Protein AF-A0A2A2ARF8-F1 (afdb_monomer_lite)

Organism: NCBI:txid2029117

Sequence (199 aa):
MNPPATPVPRQPRQRPRSFNPMLTGADYPQALIDGIVAQLPRPLFATVDLPRFVRGCCGSYSLSLPEKHDICTRIAYLSQYQVDALLSTFDTERADFAKLLHKEWPVVAGLGARAWLQTAMLANYLGAGYGAEQERQALHAMLAAKYDTPSKRLRLRFALVTHCGHGNAVIKEYVFGPFLRTAQQGSAPPAGPPLPQTF

Structure (mmCIF, N/CA/C/O backbone):
data_AF-A0A2A2ARF8-F1
#
_entry.id   AF-A0A2A2ARF8-F1
#
loop_
_atom_site.group_PDB
_atom_site.id
_atom_site.type_symbol
_atom_site.label_atom_id
_atom_site.label_alt_id
_atom_site.label_comp_id
_atom_site.label_asym_id
_atom_site.label_entity_id
_atom_site.label_seq_id
_atom_site.pdbx_PDB_ins_code
_atom_site.Cartn_x
_atom_site.Cartn_y
_atom_site.Cartn_z
_atom_site.occupancy
_atom_site.B_iso_or_equiv
_atom_site.auth_seq_id
_atom_site.auth_comp_id
_atom_site.auth_asym_id
_atom_site.auth_atom_id
_atom_site.pdbx_PDB_model_num
ATOM 1 N N . MET A 1 1 ? 9.106 -58.620 -34.146 1.00 49.78 1 MET A N 1
ATOM 2 C CA . MET A 1 1 ? 7.936 -57.768 -33.844 1.00 49.78 1 MET A CA 1
ATOM 3 C C . MET A 1 1 ? 8.315 -56.880 -32.673 1.00 49.78 1 MET A C 1
ATOM 5 O O . MET A 1 1 ? 8.572 -57.416 -31.605 1.00 49.78 1 MET A O 1
ATOM 9 N N . ASN A 1 2 ? 8.450 -55.569 -32.882 1.00 42.16 2 ASN A N 1
ATOM 10 C CA . ASN A 1 2 ? 8.735 -54.631 -31.790 1.00 42.16 2 ASN A CA 1
ATOM 11 C C . ASN A 1 2 ? 7.422 -54.244 -31.093 1.00 42.16 2 ASN A C 1
ATOM 13 O O . ASN A 1 2 ? 6.434 -54.017 -31.796 1.00 42.16 2 ASN A O 1
ATOM 17 N N . PRO A 1 3 ? 7.383 -54.177 -29.751 1.00 55.28 3 PRO A N 1
ATOM 18 C CA . PRO A 1 3 ? 6.183 -53.763 -29.040 1.00 55.28 3 PRO A CA 1
ATOM 19 C C . PRO A 1 3 ? 5.875 -52.276 -29.305 1.00 55.28 3 PRO A C 1
ATOM 21 O O . PRO A 1 3 ? 6.797 -51.484 -29.525 1.00 55.28 3 PRO A O 1
ATOM 24 N N . PRO A 1 4 ? 4.589 -51.881 -29.299 1.00 56.91 4 PRO A N 1
ATOM 25 C CA . PRO A 1 4 ? 4.185 -50.499 -29.524 1.00 56.91 4 PRO A CA 1
ATOM 26 C C . PRO A 1 4 ? 4.660 -49.604 -28.374 1.00 56.91 4 PRO A C 1
ATOM 28 O O . PRO A 1 4 ? 4.472 -49.921 -27.200 1.00 56.91 4 PRO A O 1
ATOM 31 N N . ALA A 1 5 ? 5.280 -48.476 -28.723 1.00 59.81 5 ALA A N 1
ATOM 32 C CA . ALA A 1 5 ? 5.757 -47.488 -27.767 1.00 59.81 5 ALA A CA 1
ATOM 33 C C . ALA A 1 5 ? 4.583 -46.877 -26.988 1.00 59.81 5 ALA A C 1
ATOM 35 O O . ALA A 1 5 ? 3.661 -46.302 -27.570 1.00 59.81 5 ALA A O 1
ATOM 36 N N . THR A 1 6 ? 4.631 -46.988 -25.662 1.00 65.50 6 THR A N 1
ATOM 37 C CA . THR A 1 6 ? 3.655 -46.389 -24.752 1.00 65.50 6 THR A CA 1
ATOM 38 C C . THR A 1 6 ? 3.689 -44.860 -24.890 1.00 65.50 6 THR A C 1
ATOM 40 O O . THR A 1 6 ? 4.769 -44.270 -24.785 1.00 65.50 6 THR A O 1
ATOM 43 N N . PRO A 1 7 ? 2.551 -44.179 -25.118 1.00 56.66 7 PRO A N 1
ATOM 44 C CA . PRO A 1 7 ? 2.530 -42.727 -25.222 1.00 56.66 7 PRO A CA 1
ATOM 45 C C . PRO A 1 7 ? 2.879 -42.104 -23.867 1.00 56.66 7 PRO A C 1
ATOM 47 O O . PRO A 1 7 ? 2.168 -42.278 -22.879 1.00 56.66 7 PRO A O 1
ATOM 50 N N . VAL A 1 8 ? 3.987 -41.362 -23.825 1.00 64.06 8 VAL A N 1
ATOM 51 C CA . VAL A 1 8 ? 4.389 -40.583 -22.650 1.00 64.06 8 VAL A CA 1
ATOM 52 C C . VAL A 1 8 ? 3.326 -39.503 -22.398 1.00 64.06 8 VAL A C 1
ATOM 54 O O . VAL A 1 8 ? 3.030 -38.726 -23.315 1.00 64.06 8 VAL A O 1
ATOM 57 N N . PRO A 1 9 ? 2.737 -39.412 -21.190 1.00 55.25 9 PRO A N 1
ATOM 58 C CA . PRO A 1 9 ? 1.768 -38.372 -20.876 1.00 55.25 9 PRO A CA 1
ATOM 59 C C . PRO A 1 9 ? 2.427 -36.998 -21.026 1.00 55.25 9 PRO A C 1
ATOM 61 O O . PRO A 1 9 ? 3.432 -36.693 -20.382 1.00 55.25 9 PRO A O 1
ATOM 64 N N . ARG A 1 10 ? 1.867 -36.160 -21.908 1.00 48.88 10 ARG A N 1
ATOM 65 C CA . ARG A 1 10 ? 2.305 -34.770 -22.077 1.00 48.88 10 ARG A CA 1
ATOM 66 C C . ARG A 1 10 ? 2.141 -34.061 -20.738 1.00 48.88 10 ARG A C 1
ATOM 68 O O . ARG A 1 10 ? 1.015 -33.806 -20.315 1.00 48.88 10 ARG A O 1
ATOM 75 N N . GLN A 1 11 ? 3.257 -33.731 -20.087 1.00 46.00 11 GLN A N 1
ATOM 76 C CA . GLN A 1 11 ? 3.231 -32.858 -18.921 1.00 46.00 11 GLN A CA 1
ATOM 77 C C . GLN A 1 11 ? 2.489 -31.564 -19.292 1.00 46.00 11 GLN A C 1
ATOM 79 O O . GLN A 1 11 ? 2.733 -31.014 -20.375 1.00 46.00 11 GLN A O 1
ATOM 84 N N . PRO A 1 12 ? 1.577 -31.067 -18.436 1.00 42.78 12 PRO A N 1
ATOM 85 C CA . PRO A 1 12 ? 0.945 -29.782 -18.667 1.00 42.78 12 PRO A CA 1
ATOM 86 C C . PRO A 1 12 ? 2.055 -28.742 -18.796 1.00 42.78 12 PRO A C 1
ATOM 88 O O . PRO A 1 12 ? 2.851 -28.559 -17.874 1.00 42.78 12 PRO A O 1
ATOM 91 N N . ARG A 1 13 ? 2.136 -28.089 -19.963 1.00 42.50 13 ARG A N 1
ATOM 92 C CA . ARG A 1 13 ? 3.034 -26.951 -20.184 1.00 42.50 13 ARG A CA 1
ATOM 93 C C . ARG A 1 13 ? 2.778 -25.962 -19.052 1.00 42.50 13 ARG A C 1
ATOM 95 O O . ARG A 1 13 ? 1.737 -25.304 -19.045 1.00 42.50 13 ARG A O 1
ATOM 102 N N . GLN A 1 14 ? 3.702 -25.877 -18.094 1.00 39.81 14 GLN A N 1
ATOM 103 C CA . GLN A 1 14 ? 3.684 -24.824 -17.090 1.00 39.81 14 GLN A CA 1
ATOM 104 C C . GLN A 1 14 ? 3.687 -23.513 -17.868 1.00 39.81 14 GLN A C 1
ATOM 106 O O . GLN A 1 14 ? 4.656 -23.197 -18.562 1.00 39.81 14 GLN A O 1
ATOM 111 N N . ARG A 1 15 ? 2.560 -22.790 -17.839 1.00 41.47 15 ARG A N 1
ATOM 112 C CA . ARG A 1 15 ? 2.497 -21.458 -18.437 1.00 41.47 15 ARG A CA 1
ATOM 113 C C . ARG A 1 15 ? 3.651 -20.667 -17.819 1.00 41.47 15 ARG A C 1
ATOM 115 O O . ARG A 1 15 ? 3.779 -20.699 -16.591 1.00 41.47 15 ARG A O 1
ATOM 122 N N . PRO A 1 16 ? 4.509 -20.009 -18.618 1.00 44.81 16 PRO A N 1
ATOM 123 C CA . PRO A 1 16 ? 5.586 -19.205 -18.064 1.00 44.81 16 PRO A CA 1
ATOM 124 C C . PRO A 1 16 ? 4.961 -18.249 -17.051 1.00 44.81 16 PRO A C 1
ATOM 126 O O . PRO A 1 16 ? 4.021 -17.535 -17.408 1.00 44.81 16 PRO A O 1
ATOM 129 N N . ARG A 1 17 ? 5.419 -18.311 -15.788 1.00 53.09 17 ARG A N 1
ATOM 130 C CA . ARG A 1 17 ? 4.916 -17.461 -14.698 1.00 53.09 17 ARG A CA 1
ATOM 131 C C . ARG A 1 17 ? 4.829 -16.039 -15.239 1.00 53.09 17 ARG A C 1
ATOM 133 O O . ARG A 1 17 ? 5.849 -15.455 -15.611 1.00 53.09 17 ARG A O 1
ATOM 140 N N . SER A 1 18 ? 3.604 -15.538 -15.376 1.00 62.75 18 SER A N 1
ATOM 141 C CA . SER A 1 18 ? 3.338 -14.224 -15.946 1.00 62.75 18 SER A CA 1
ATOM 142 C C . SER A 1 18 ? 4.143 -13.197 -15.161 1.00 62.75 18 SER A C 1
ATOM 144 O O . SER A 1 18 ? 4.129 -13.203 -13.930 1.00 62.75 18 SER A O 1
ATOM 146 N N . PHE A 1 19 ? 4.884 -12.348 -15.869 1.00 69.06 19 PHE A N 1
ATOM 147 C CA . PHE A 1 19 ? 5.567 -11.215 -15.258 1.00 69.06 19 PHE A CA 1
ATOM 148 C C . PHE A 1 19 ? 4.517 -10.373 -14.518 1.00 69.06 19 PHE A C 1
ATOM 150 O O . PHE A 1 19 ? 3.608 -9.850 -15.158 1.00 69.06 19 PHE A O 1
ATOM 157 N N . ASN A 1 20 ? 4.605 -10.312 -13.186 1.00 73.69 20 ASN A N 1
ATOM 158 C CA . ASN A 1 20 ? 3.685 -9.551 -12.346 1.00 73.69 20 ASN A CA 1
ATOM 159 C C . ASN A 1 20 ? 4.425 -8.353 -11.730 1.00 73.69 20 ASN A C 1
ATOM 161 O O . ASN A 1 20 ? 5.179 -8.541 -10.771 1.00 73.69 20 ASN A O 1
ATOM 165 N N . PRO A 1 21 ? 4.221 -7.140 -12.266 1.00 75.81 21 PRO A N 1
ATOM 166 C CA . PRO A 1 21 ? 4.868 -5.940 -11.763 1.00 75.81 21 PRO A CA 1
ATOM 167 C C . PRO A 1 21 ? 4.140 -5.288 -10.574 1.00 75.81 21 PRO A C 1
ATOM 169 O O . PRO A 1 21 ? 4.599 -4.264 -10.072 1.00 75.81 21 PRO A O 1
ATOM 172 N N . MET A 1 22 ? 3.010 -5.844 -10.119 1.00 83.31 22 MET A N 1
ATOM 173 C CA . MET A 1 22 ? 2.240 -5.297 -8.997 1.00 83.31 22 MET A CA 1
ATOM 174 C C . MET A 1 22 ? 2.999 -5.447 -7.691 1.00 83.31 22 MET A C 1
ATOM 176 O O . MET A 1 22 ? 3.294 -6.572 -7.303 1.00 83.31 22 MET A O 1
ATOM 180 N N . LEU A 1 23 ? 3.238 -4.353 -6.971 1.00 88.50 23 LEU A N 1
ATOM 181 C CA . LEU A 1 23 ? 3.626 -4.398 -5.558 1.00 88.50 23 LEU A CA 1
ATOM 182 C C . LEU A 1 23 ? 2.355 -4.414 -4.711 1.00 88.50 23 LEU A C 1
ATOM 184 O O . LEU A 1 23 ? 1.526 -3.528 -4.851 1.00 88.50 23 LEU A O 1
ATOM 188 N N . THR A 1 24 ? 2.159 -5.431 -3.891 1.00 90.44 24 THR A N 1
ATOM 189 C CA . THR A 1 24 ? 0.916 -5.717 -3.167 1.00 90.44 24 THR A CA 1
ATOM 190 C C . THR A 1 24 ? 1.152 -5.739 -1.664 1.00 90.44 24 THR A C 1
ATOM 192 O O . THR A 1 24 ? 2.288 -5.805 -1.200 1.00 90.44 24 THR A O 1
ATOM 195 N N . GLY A 1 25 ? 0.062 -5.801 -0.896 1.00 89.25 25 GLY A N 1
ATOM 196 C CA . GLY A 1 25 ? 0.102 -5.987 0.554 1.00 89.25 25 GLY A CA 1
ATOM 197 C C . GLY A 1 25 ? 0.958 -7.168 1.029 1.00 89.25 25 GLY A C 1
ATOM 198 O O . GLY A 1 25 ? 1.480 -7.131 2.137 1.00 89.25 25 GLY A O 1
ATOM 199 N N . ALA A 1 26 ? 1.138 -8.209 0.208 1.00 90.56 26 ALA A N 1
ATOM 200 C CA . ALA A 1 26 ? 1.958 -9.375 0.543 1.00 90.56 26 ALA A CA 1
ATOM 201 C C . ALA A 1 26 ? 3.470 -9.115 0.425 1.00 90.56 26 ALA A C 1
ATOM 203 O O . ALA A 1 26 ? 4.259 -9.835 1.026 1.00 90.56 26 ALA A O 1
ATOM 204 N N . ASP A 1 27 ? 3.875 -8.090 -0.327 1.00 92.31 27 ASP A N 1
ATOM 205 C CA . ASP A 1 27 ? 5.284 -7.780 -0.577 1.00 92.31 27 ASP A CA 1
ATOM 206 C C . ASP A 1 27 ? 5.937 -7.014 0.589 1.00 92.31 27 ASP A C 1
ATOM 208 O O . ASP A 1 27 ? 7.163 -6.936 0.663 1.00 92.31 27 ASP A O 1
ATOM 212 N N . TYR A 1 28 ? 5.144 -6.462 1.515 1.00 91.94 28 TYR A N 1
ATOM 213 C CA . TYR A 1 28 ? 5.677 -5.766 2.688 1.00 91.94 28 TYR A CA 1
ATOM 214 C C . TYR A 1 28 ? 6.362 -6.733 3.669 1.00 91.94 28 TYR A C 1
ATOM 216 O O . TYR A 1 28 ? 5.802 -7.803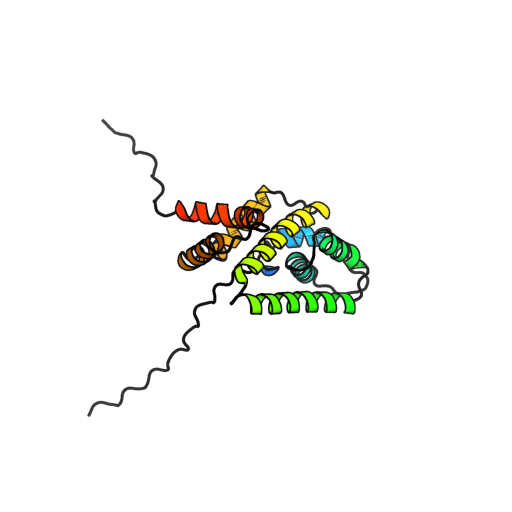 3.959 1.00 91.94 28 TYR A O 1
ATOM 224 N N . PRO A 1 29 ? 7.519 -6.346 4.245 1.00 92.69 29 PRO A N 1
ATOM 225 C CA . PRO A 1 29 ? 8.189 -7.122 5.282 1.00 92.69 29 PRO A CA 1
ATOM 226 C C . PRO A 1 29 ? 7.276 -7.351 6.483 1.00 92.69 29 PRO A C 1
ATOM 228 O O . PRO A 1 29 ? 6.566 -6.440 6.906 1.00 92.69 29 PRO A O 1
ATOM 231 N N . GLN A 1 30 ? 7.332 -8.546 7.072 1.00 92.88 30 GLN A N 1
ATOM 232 C CA . GLN A 1 30 ? 6.489 -8.872 8.224 1.00 92.88 30 GLN A CA 1
ATOM 233 C C . GLN A 1 30 ? 6.750 -7.933 9.410 1.00 92.88 30 GLN A C 1
ATOM 235 O O . GLN A 1 30 ? 5.798 -7.412 9.971 1.00 92.88 30 GLN A O 1
ATOM 240 N N . ALA A 1 31 ? 8.016 -7.604 9.692 1.00 92.00 31 ALA A N 1
ATOM 241 C CA . ALA A 1 31 ? 8.382 -6.680 10.769 1.00 92.00 31 ALA A CA 1
ATOM 242 C C . ALA A 1 31 ? 7.739 -5.284 10.634 1.00 92.00 31 ALA A C 1
ATOM 244 O O . ALA A 1 31 ? 7.365 -4.682 11.635 1.00 92.00 31 ALA A O 1
ATOM 245 N N . LEU A 1 32 ? 7.567 -4.782 9.404 1.00 93.62 32 LEU A N 1
ATOM 246 C CA . LEU A 1 32 ? 6.867 -3.518 9.153 1.00 93.62 32 LEU A CA 1
ATOM 247 C C . LEU A 1 32 ? 5.374 -3.642 9.480 1.00 93.62 32 LEU A C 1
ATOM 249 O O . LEU A 1 32 ? 4.807 -2.769 10.132 1.00 93.62 32 LEU A O 1
ATOM 253 N N . ILE A 1 33 ? 4.743 -4.733 9.040 1.00 96.25 33 ILE A N 1
ATOM 254 C CA . ILE A 1 33 ? 3.329 -4.995 9.328 1.00 96.25 33 ILE A CA 1
ATOM 255 C C . ILE A 1 33 ? 3.105 -5.146 10.831 1.00 96.25 33 ILE A C 1
ATOM 257 O O . ILE A 1 33 ? 2.201 -4.511 11.364 1.00 96.25 33 ILE A O 1
ATOM 261 N N . ASP A 1 34 ? 3.948 -5.915 11.515 1.00 95.25 34 ASP A N 1
ATOM 262 C CA . ASP A 1 34 ? 3.862 -6.118 12.962 1.00 95.25 34 ASP A CA 1
ATOM 263 C C . ASP A 1 34 ? 4.051 -4.803 13.722 1.00 95.25 34 ASP A C 1
ATOM 265 O O . ASP A 1 34 ? 3.292 -4.511 14.646 1.00 95.25 34 ASP A O 1
ATOM 269 N N . GLY A 1 35 ? 5.007 -3.973 13.287 1.00 95.25 35 GLY A N 1
ATOM 270 C CA . GLY A 1 35 ? 5.225 -2.639 13.838 1.00 95.25 35 GLY A CA 1
ATOM 271 C C . GLY A 1 35 ? 3.986 -1.754 13.723 1.00 95.25 35 GLY A C 1
ATOM 272 O O . GLY A 1 35 ? 3.601 -1.125 14.702 1.00 95.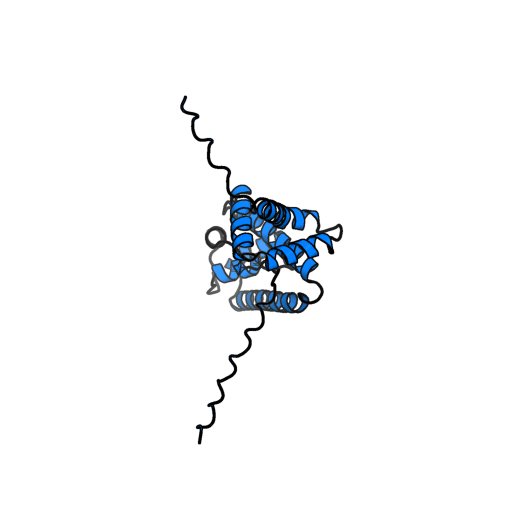25 35 GLY A O 1
ATOM 273 N N . ILE A 1 36 ? 3.317 -1.744 12.564 1.00 96.44 36 ILE A N 1
ATOM 274 C CA . ILE A 1 36 ? 2.063 -0.998 12.376 1.00 96.44 36 ILE A CA 1
ATOM 275 C C . ILE A 1 36 ? 0.949 -1.576 13.257 1.00 96.44 36 ILE A C 1
ATOM 277 O O . ILE A 1 36 ? 0.278 -0.820 13.954 1.00 96.44 36 ILE A O 1
ATOM 281 N N . VAL A 1 37 ? 0.759 -2.900 13.251 1.00 96.88 37 VAL A N 1
ATOM 282 C CA . VAL A 1 37 ? -0.279 -3.589 14.038 1.00 96.88 37 VAL A CA 1
ATOM 283 C C . VAL A 1 37 ? -0.144 -3.280 15.528 1.00 96.88 37 VAL A C 1
ATOM 285 O O . VAL A 1 37 ? -1.155 -3.045 16.185 1.00 96.88 37 VAL A O 1
ATOM 288 N N . ALA A 1 38 ? 1.082 -3.226 16.051 1.00 96.19 38 ALA A N 1
ATOM 28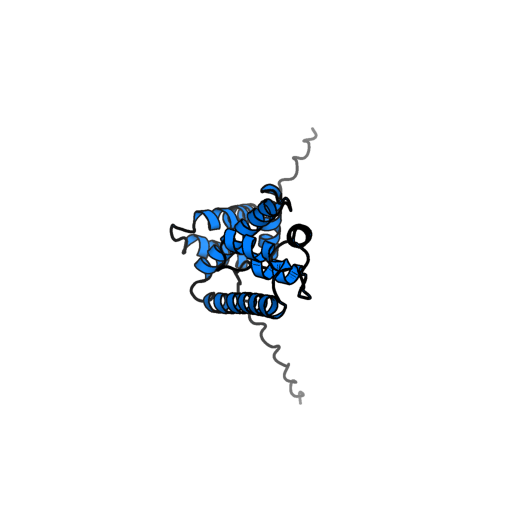9 C CA . ALA A 1 38 ? 1.347 -2.911 17.452 1.00 96.19 38 ALA A CA 1
ATOM 290 C C . ALA A 1 38 ? 0.879 -1.504 17.869 1.00 96.19 38 ALA A C 1
ATOM 292 O O . ALA A 1 38 ? 0.619 -1.286 19.050 1.00 96.19 38 ALA A O 1
ATOM 293 N N . GLN A 1 39 ? 0.752 -0.573 16.917 1.00 96.44 39 GLN A N 1
ATOM 294 C CA . GLN A 1 39 ? 0.284 0.795 17.164 1.00 96.44 39 GLN A CA 1
ATOM 295 C C . GLN A 1 39 ? -1.223 0.969 16.950 1.00 96.44 39 GLN A C 1
ATOM 297 O O . GLN A 1 39 ? -1.776 2.020 17.275 1.00 96.44 39 GLN A O 1
ATOM 302 N N . LEU A 1 40 ? -1.908 -0.028 16.380 1.00 95.38 40 LEU A N 1
ATOM 303 C CA . LEU A 1 40 ? -3.338 0.086 16.123 1.00 95.38 40 LEU A CA 1
ATOM 304 C C . LEU A 1 40 ? -4.148 -0.061 17.413 1.00 95.38 40 LEU A C 1
ATOM 306 O O . LEU A 1 40 ? -3.843 -0.914 18.253 1.00 95.38 40 LEU A O 1
ATOM 310 N N . PRO A 1 41 ? -5.236 0.714 17.565 1.00 93.88 41 PRO A N 1
ATOM 311 C CA . PRO A 1 41 ? -6.142 0.507 18.675 1.00 93.88 41 PRO A CA 1
ATOM 312 C C . PRO A 1 41 ? -6.842 -0.846 18.506 1.00 93.88 41 PRO A C 1
ATOM 314 O O . PRO A 1 41 ? -7.150 -1.283 17.393 1.00 93.88 41 PRO A O 1
ATOM 317 N N . ARG A 1 42 ? -7.088 -1.537 19.621 1.00 92.75 42 ARG A N 1
ATOM 318 C CA . ARG A 1 42 ? -7.694 -2.870 19.571 1.00 92.75 42 ARG A CA 1
ATOM 319 C C . ARG A 1 42 ? -9.147 -2.782 19.080 1.00 92.75 42 ARG A C 1
ATOM 321 O O . ARG A 1 42 ? -9.893 -1.950 19.597 1.00 92.75 42 ARG A O 1
ATOM 328 N N . PRO A 1 43 ? -9.565 -3.639 18.131 1.00 93.00 43 PRO A N 1
ATOM 329 C CA . PRO A 1 43 ? -10.965 -3.775 17.740 1.00 93.00 43 PRO A CA 1
ATOM 330 C C . PRO A 1 43 ? -11.862 -4.033 18.955 1.00 93.00 43 PRO A C 1
ATOM 332 O O . PRO A 1 43 ? -11.594 -4.952 19.728 1.00 93.00 43 PRO A O 1
ATOM 335 N N . LEU A 1 44 ? -12.916 -3.230 19.124 1.00 90.88 44 LEU A N 1
ATOM 336 C CA . LEU A 1 44 ? -13.869 -3.385 20.232 1.00 90.88 44 LEU A CA 1
ATOM 337 C C . LEU A 1 44 ? -15.091 -4.220 19.833 1.00 90.88 44 LEU A C 1
ATOM 339 O O . LEU A 1 44 ? -15.676 -4.900 20.672 1.00 90.88 44 LEU A O 1
ATOM 343 N N . PHE A 1 45 ? -15.470 -4.174 18.552 1.00 87.19 45 PHE A N 1
ATOM 344 C CA . PHE A 1 45 ? -16.730 -4.731 18.042 1.00 87.19 45 PHE A CA 1
ATOM 345 C C . PHE A 1 45 ? -16.542 -5.806 16.960 1.00 87.19 45 PHE A C 1
ATOM 347 O O . PHE A 1 45 ? -17.512 -6.213 16.318 1.00 87.19 45 PHE A O 1
ATOM 354 N N . ALA A 1 46 ? -15.304 -6.240 16.716 1.00 89.62 46 ALA A N 1
ATOM 355 C CA . ALA A 1 46 ? -14.962 -7.156 15.634 1.00 89.62 46 ALA A CA 1
ATOM 356 C C . ALA A 1 46 ? -13.798 -8.073 16.022 1.00 89.62 46 ALA A C 1
ATOM 358 O O . ALA A 1 46 ? -12.877 -7.665 16.730 1.00 89.62 46 ALA A O 1
ATOM 359 N N . THR A 1 47 ? -13.809 -9.299 15.504 1.00 92.25 47 THR A N 1
ATOM 360 C CA . THR A 1 47 ? -12.644 -10.188 15.529 1.00 92.25 47 THR A CA 1
ATOM 361 C C . THR A 1 47 ? -11.872 -9.975 14.237 1.00 92.25 47 THR A C 1
ATOM 363 O O . THR A 1 47 ? -12.281 -10.433 13.171 1.00 92.25 47 THR A O 1
ATOM 366 N N . VAL A 1 48 ? -10.768 -9.236 14.322 1.00 93.19 48 VAL A N 1
ATOM 367 C CA . VAL A 1 48 ? -10.014 -8.809 13.139 1.00 93.19 48 VAL A CA 1
ATOM 368 C C . VAL A 1 48 ? -8.657 -9.493 13.092 1.00 93.19 48 VAL A C 1
ATOM 370 O O . VAL A 1 48 ? -7.866 -9.391 14.028 1.00 93.19 48 VAL A O 1
ATOM 373 N N . ASP A 1 49 ? -8.356 -10.124 11.959 1.00 95.50 49 ASP A N 1
ATOM 374 C CA . ASP A 1 49 ? -6.983 -10.452 11.576 1.00 95.50 49 ASP A CA 1
ATOM 375 C C . ASP A 1 49 ? -6.262 -9.148 11.200 1.00 95.50 49 ASP A C 1
ATOM 377 O O . ASP A 1 49 ? -6.311 -8.681 10.057 1.00 95.50 49 ASP A O 1
ATOM 381 N N . LEU A 1 50 ? -5.658 -8.511 12.209 1.00 95.75 50 LEU A N 1
ATOM 382 C CA . LEU A 1 50 ? -4.989 -7.218 12.066 1.00 95.75 50 LEU A CA 1
ATOM 383 C C . LEU A 1 50 ? -3.863 -7.251 11.017 1.00 95.75 50 LEU A C 1
ATOM 385 O O . LEU A 1 50 ? -3.848 -6.354 10.173 1.00 95.75 50 LEU A O 1
ATOM 389 N N . PRO A 1 51 ? -2.963 -8.257 10.975 1.00 96.69 51 PRO A N 1
ATOM 390 C CA . PRO A 1 51 ? -1.974 -8.360 9.903 1.00 96.69 51 PRO A CA 1
ATOM 391 C C . PRO A 1 51 ? -2.589 -8.388 8.501 1.00 96.69 51 PRO A C 1
ATOM 393 O O . PRO A 1 51 ? -2.129 -7.655 7.619 1.00 96.69 51 PRO A O 1
ATOM 396 N N . ARG A 1 52 ? -3.640 -9.189 8.272 1.00 95.88 52 ARG A N 1
ATOM 397 C CA . ARG A 1 52 ? -4.322 -9.223 6.967 1.00 95.88 52 ARG A CA 1
ATOM 398 C C . ARG A 1 52 ? -4.954 -7.875 6.634 1.00 95.88 52 ARG A C 1
ATOM 400 O O . ARG A 1 52 ? -4.806 -7.401 5.506 1.00 95.88 52 ARG A O 1
ATOM 407 N N . PHE A 1 53 ? -5.625 -7.256 7.601 1.00 97.12 53 PHE A N 1
ATOM 408 C CA . PHE A 1 53 ? -6.261 -5.952 7.432 1.00 97.12 53 PHE A CA 1
ATOM 409 C C . PHE A 1 53 ? -5.251 -4.863 7.068 1.00 97.12 53 PHE A C 1
ATOM 411 O O . PHE A 1 53 ? -5.433 -4.164 6.070 1.00 97.12 53 PHE A O 1
ATOM 418 N N . VAL A 1 54 ? -4.149 -4.767 7.816 1.00 97.06 54 VAL A N 1
ATOM 419 C CA . VAL A 1 54 ? -3.077 -3.800 7.554 1.00 97.06 54 VAL A CA 1
ATOM 420 C C . VAL A 1 54 ? -2.465 -4.038 6.180 1.00 97.06 54 VAL A C 1
ATOM 422 O O . VAL A 1 54 ? -2.315 -3.090 5.418 1.00 97.06 54 VAL A O 1
ATOM 425 N N . ARG A 1 55 ? -2.187 -5.291 5.794 1.00 97.06 55 ARG A N 1
ATOM 426 C CA . ARG A 1 55 ? -1.684 -5.596 4.443 1.00 97.06 55 ARG A CA 1
ATOM 427 C C . ARG A 1 55 ? -2.657 -5.160 3.348 1.00 97.06 55 ARG A C 1
ATOM 429 O O . ARG A 1 55 ? -2.203 -4.637 2.332 1.00 97.06 55 ARG A O 1
ATOM 436 N N . GLY A 1 56 ? -3.962 -5.349 3.545 1.00 96.38 56 GLY A N 1
ATOM 437 C CA . GLY A 1 56 ? -4.995 -4.862 2.628 1.00 96.38 56 GLY A CA 1
ATOM 438 C C . GLY A 1 56 ? -4.978 -3.337 2.504 1.00 96.38 56 GLY A C 1
ATOM 439 O O . GLY A 1 56 ? -4.832 -2.809 1.403 1.00 96.38 56 GLY A O 1
ATOM 440 N N . CYS A 1 57 ? -5.015 -2.635 3.638 1.00 96.75 57 CYS A N 1
ATOM 441 C CA . CYS A 1 57 ? -4.987 -1.174 3.695 1.00 96.75 57 CYS A CA 1
ATOM 442 C C . CYS A 1 57 ? -3.708 -0.594 3.061 1.00 96.75 57 CYS A C 1
ATOM 444 O O . CYS A 1 57 ? -3.773 0.252 2.166 1.00 96.75 57 CYS A O 1
ATOM 446 N N . CYS A 1 58 ? -2.532 -1.091 3.456 1.00 94.94 58 CYS A N 1
ATOM 447 C CA . CYS A 1 58 ? -1.231 -0.678 2.925 1.00 94.94 58 CYS A CA 1
ATOM 448 C C . CYS A 1 58 ? -1.106 -0.979 1.429 1.00 94.94 58 CYS A C 1
ATOM 450 O O . CYS A 1 58 ? -0.695 -0.110 0.661 1.00 94.94 58 CYS A O 1
ATOM 452 N N . GLY A 1 59 ? -1.539 -2.171 1.010 1.00 94.06 59 GLY A N 1
ATOM 453 C CA . GLY A 1 59 ? -1.491 -2.630 -0.374 1.00 94.06 59 GLY A CA 1
ATOM 454 C C . GLY A 1 59 ? -2.518 -1.999 -1.312 1.00 94.06 59 GLY A C 1
ATOM 455 O O . GLY A 1 59 ? -2.390 -2.194 -2.519 1.00 94.06 59 GLY A O 1
ATOM 456 N N . SER A 1 60 ? -3.504 -1.259 -0.795 1.00 95.38 60 SER A N 1
ATOM 457 C CA . SER A 1 60 ? -4.502 -0.594 -1.634 1.00 95.38 60 SER A CA 1
ATOM 458 C C . SER A 1 60 ? -3.878 0.495 -2.506 1.00 95.38 60 SER A C 1
ATOM 460 O O . SER A 1 60 ? -3.075 1.306 -2.030 1.00 95.38 60 SER A O 1
ATOM 462 N N . TYR A 1 61 ? -4.262 0.531 -3.780 1.00 93.25 61 TYR A N 1
ATOM 463 C CA . TYR A 1 61 ? -3.761 1.503 -4.754 1.00 93.25 61 TYR A CA 1
ATOM 464 C C . TYR A 1 61 ? -4.605 2.766 -4.815 1.00 93.25 61 TYR A C 1
ATOM 466 O O . TYR A 1 61 ? -4.076 3.824 -5.164 1.00 93.25 61 TYR A O 1
ATOM 474 N N . SER A 1 62 ? -5.887 2.654 -4.483 1.00 93.94 62 SER A N 1
ATOM 475 C CA . SER A 1 62 ? -6.859 3.741 -4.541 1.00 93.94 62 SER A CA 1
ATOM 476 C C . SER A 1 62 ? -6.781 4.624 -3.306 1.00 93.94 62 SER A C 1
ATOM 478 O O . SER A 1 62 ? -6.927 5.836 -3.433 1.00 93.94 62 SER A O 1
ATOM 480 N N . LEU A 1 63 ? -6.471 4.047 -2.140 1.00 95.25 63 LEU A N 1
ATOM 481 C CA . LEU A 1 63 ? -6.353 4.817 -0.907 1.00 95.25 63 LEU A CA 1
ATOM 482 C C . LEU A 1 63 ? -5.132 5.745 -0.922 1.00 95.25 63 LEU A C 1
ATOM 484 O O . LEU A 1 63 ? -4.001 5.338 -1.204 1.00 95.25 63 LEU A O 1
ATOM 488 N N . SER A 1 64 ? -5.362 6.995 -0.544 1.00 94.62 64 SER A N 1
ATOM 489 C CA . SER A 1 64 ? -4.343 7.970 -0.177 1.00 94.62 64 SER A CA 1
ATOM 490 C C . SER A 1 64 ? -3.791 7.708 1.229 1.00 94.62 64 SER A C 1
ATOM 492 O O . SER A 1 64 ? -4.342 6.938 2.014 1.00 94.62 64 SER A O 1
ATOM 494 N N . LEU A 1 65 ? -2.679 8.363 1.571 1.00 95.19 65 LEU A N 1
ATOM 495 C CA . LEU A 1 65 ? -2.068 8.238 2.895 1.00 95.19 65 LEU A CA 1
ATOM 496 C C . LEU A 1 65 ? -3.003 8.680 4.045 1.00 95.19 65 LEU A C 1
ATOM 498 O O . LEU A 1 65 ? -3.119 7.911 5.000 1.00 95.19 65 LEU A O 1
ATOM 502 N N . PRO A 1 66 ? -3.710 9.831 3.970 1.00 96.69 66 PRO A N 1
ATOM 503 C CA . PRO A 1 66 ? -4.688 10.205 4.993 1.00 96.69 66 PRO A CA 1
ATOM 504 C C . PRO A 1 66 ? -5.810 9.176 5.152 1.00 96.69 66 PRO A C 1
ATOM 506 O O . PRO A 1 66 ? -6.149 8.821 6.273 1.00 96.69 66 PRO A O 1
ATOM 509 N N . GLU A 1 67 ? -6.336 8.627 4.054 1.00 96.94 67 GLU A N 1
ATOM 510 C CA . GLU A 1 67 ? -7.399 7.614 4.124 1.00 96.94 67 GLU A CA 1
ATOM 511 C C . GLU A 1 67 ? -6.907 6.314 4.767 1.00 96.94 67 GLU A C 1
ATOM 513 O O . GLU A 1 67 ? -7.601 5.742 5.605 1.00 96.94 67 GLU A O 1
ATOM 518 N N . LYS A 1 68 ? -5.688 5.862 4.435 1.00 97.25 68 LYS A N 1
ATOM 519 C CA . LYS A 1 68 ? -5.069 4.699 5.095 1.00 97.25 68 LYS A CA 1
ATOM 520 C C . LYS A 1 68 ? -4.932 4.934 6.602 1.00 97.25 68 LYS A C 1
ATOM 522 O O . LYS A 1 68 ? -5.256 4.050 7.392 1.00 97.25 68 LYS A O 1
ATOM 527 N N . HIS A 1 69 ? -4.472 6.121 6.996 1.00 96.69 69 HIS A N 1
ATOM 528 C CA . HIS A 1 69 ? -4.340 6.506 8.399 1.00 96.69 69 HIS A CA 1
ATOM 529 C C . HIS A 1 69 ? -5.696 6.530 9.120 1.00 96.69 69 HIS A C 1
ATOM 531 O O . HIS A 1 69 ? -5.836 5.937 10.191 1.00 96.69 69 HIS A O 1
ATOM 537 N N . ASP A 1 70 ? -6.713 7.145 8.521 1.00 96.31 70 ASP A N 1
ATOM 538 C CA . ASP A 1 70 ? -8.065 7.208 9.079 1.00 96.31 70 ASP A CA 1
ATOM 539 C C . ASP A 1 70 ? -8.685 5.818 9.243 1.00 96.31 70 ASP A C 1
ATOM 541 O O . ASP A 1 70 ? -9.256 5.513 10.288 1.00 96.31 70 ASP A O 1
ATOM 545 N N . ILE A 1 71 ? -8.535 4.939 8.250 1.00 96.12 71 ILE A N 1
ATOM 546 C CA . ILE A 1 71 ? -9.023 3.556 8.328 1.00 96.12 71 ILE A CA 1
ATOM 547 C C . ILE A 1 71 ? -8.327 2.801 9.469 1.00 96.12 71 ILE A C 1
ATOM 549 O O . ILE A 1 71 ? -8.994 2.152 10.276 1.00 96.12 71 ILE A O 1
ATOM 553 N N . CYS A 1 72 ? -7.000 2.912 9.568 1.00 95.75 72 CYS A N 1
ATOM 554 C CA . CYS A 1 72 ? -6.214 2.268 10.620 1.00 95.75 72 CYS A CA 1
ATOM 555 C C . CYS A 1 72 ? -6.581 2.773 12.024 1.00 95.75 72 CYS A C 1
ATOM 557 O O . CYS A 1 72 ? -6.742 1.972 12.941 1.00 95.75 72 CYS A O 1
ATOM 559 N N . THR A 1 73 ? -6.756 4.082 12.208 1.00 94.38 73 THR A N 1
ATOM 560 C CA . THR A 1 73 ? -7.077 4.670 13.522 1.00 94.38 73 THR A CA 1
ATOM 561 C C . THR A 1 73 ? -8.528 4.439 13.943 1.00 94.38 73 THR A C 1
ATOM 563 O O . THR A 1 73 ? -8.820 4.358 15.135 1.00 94.38 73 THR A O 1
ATOM 566 N N . ARG A 1 74 ? -9.450 4.267 12.988 1.00 95.38 74 ARG A N 1
ATOM 567 C CA . ARG A 1 74 ? -10.867 3.987 13.268 1.00 95.38 74 ARG A CA 1
ATOM 568 C C . ARG A 1 74 ? -11.180 2.513 13.495 1.00 95.38 74 ARG A C 1
ATOM 570 O O . ARG A 1 74 ? -12.302 2.216 13.895 1.00 95.38 74 ARG A O 1
ATOM 577 N N . ILE A 1 75 ? -10.225 1.604 13.288 1.00 95.50 75 ILE A N 1
ATOM 578 C CA . ILE A 1 75 ? -10.453 0.151 13.342 1.00 95.50 75 ILE A CA 1
ATOM 579 C C . ILE A 1 75 ? -11.115 -0.324 14.646 1.00 95.50 75 ILE A C 1
ATOM 581 O O . ILE A 1 75 ? -11.929 -1.242 14.617 1.00 95.50 75 ILE A O 1
ATOM 585 N N . ALA A 1 76 ? -10.841 0.347 15.771 1.00 95.06 76 ALA A N 1
ATOM 586 C CA . ALA A 1 76 ? -11.462 0.065 17.065 1.00 95.06 76 ALA A CA 1
ATOM 587 C C . ALA A 1 76 ? -12.995 0.167 17.050 1.00 95.06 76 ALA A C 1
ATOM 589 O O . ALA A 1 76 ? -13.669 -0.571 17.767 1.00 95.06 76 ALA A O 1
ATOM 590 N N . TYR A 1 77 ? -13.530 1.058 16.215 1.00 96.06 77 TYR A N 1
ATOM 591 C CA . TYR A 1 77 ? -14.948 1.408 16.145 1.00 96.06 77 TYR A CA 1
ATOM 592 C C . TYR A 1 77 ? -15.664 0.791 14.942 1.00 96.06 77 TYR A C 1
ATOM 594 O O . TYR A 1 77 ? -16.858 1.022 14.756 1.00 96.06 77 TYR A O 1
ATOM 602 N N . LEU A 1 78 ? -14.954 0.025 14.113 1.00 96.12 78 LEU A N 1
ATOM 603 C CA . LEU A 1 78 ? -15.566 -0.667 12.989 1.00 96.12 78 LEU A CA 1
ATOM 604 C C . LEU A 1 78 ? -16.280 -1.928 13.479 1.00 96.12 78 LEU A C 1
ATOM 606 O O . LEU A 1 78 ? -15.736 -2.727 14.241 1.00 96.12 78 LEU A O 1
ATOM 610 N N . SER A 1 79 ? -17.507 -2.115 13.004 1.00 96.62 79 SER A N 1
ATOM 611 C CA . SER A 1 79 ? -18.232 -3.380 13.138 1.00 96.62 79 SER A CA 1
ATOM 612 C C . SER A 1 79 ? -17.588 -4.478 12.285 1.00 96.62 79 SER A C 1
ATOM 614 O O . SER A 1 79 ? -16.928 -4.188 11.284 1.00 96.62 79 SER A O 1
ATOM 616 N N . GLN A 1 80 ? -17.846 -5.747 12.622 1.00 96.19 80 GLN A N 1
ATOM 617 C CA . GLN A 1 80 ? -17.369 -6.889 11.830 1.00 96.19 80 GLN A CA 1
ATOM 618 C C . GLN A 1 80 ? -17.756 -6.767 10.348 1.00 96.19 80 GLN A C 1
ATOM 620 O O . GLN A 1 80 ? -16.912 -6.933 9.476 1.00 96.19 80 GLN A O 1
ATOM 625 N N . TYR A 1 81 ? -19.002 -6.372 10.066 1.00 97.38 81 TYR A N 1
ATOM 626 C CA . TYR A 1 81 ? -19.483 -6.166 8.699 1.00 97.38 81 TYR A CA 1
ATOM 627 C C . TYR A 1 81 ? -18.653 -5.124 7.930 1.00 97.38 81 TYR A C 1
ATOM 629 O O . TYR A 1 81 ? -18.312 -5.337 6.770 1.00 97.38 81 TYR A O 1
ATOM 637 N N . GLN A 1 82 ? -18.295 -4.005 8.569 1.00 97.06 82 GLN A N 1
ATOM 638 C CA . GLN A 1 82 ? -17.463 -2.974 7.938 1.00 97.06 82 GLN A CA 1
ATOM 639 C C . GLN A 1 82 ? -16.037 -3.471 7.680 1.00 97.06 82 GLN A C 1
ATOM 641 O O . GLN A 1 82 ? -15.473 -3.171 6.629 1.00 97.06 82 GLN A O 1
ATOM 646 N N . VAL A 1 83 ? -15.463 -4.242 8.608 1.00 96.94 83 VAL A N 1
ATOM 647 C CA . VAL A 1 83 ? -14.141 -4.860 8.429 1.00 96.94 83 VAL A CA 1
ATOM 648 C C . VAL A 1 83 ? -14.155 -5.834 7.250 1.00 96.94 83 VAL A C 1
ATOM 650 O O . VAL A 1 83 ? -13.293 -5.746 6.375 1.00 96.94 83 VAL A O 1
ATOM 653 N N . ASP A 1 84 ? -15.153 -6.713 7.185 1.00 96.88 84 ASP A N 1
ATOM 654 C CA . ASP A 1 84 ? -15.286 -7.704 6.116 1.00 96.88 84 ASP A CA 1
ATOM 655 C C . ASP A 1 84 ? -15.511 -7.029 4.754 1.00 96.88 84 ASP A C 1
ATOM 657 O O . ASP A 1 84 ? -14.895 -7.411 3.755 1.00 96.88 84 ASP A O 1
ATOM 661 N N . ALA A 1 85 ? -16.326 -5.969 4.712 1.00 97.44 85 ALA A N 1
ATOM 662 C CA . ALA A 1 85 ? -16.549 -5.173 3.508 1.00 97.44 85 ALA A CA 1
ATOM 663 C C . ALA A 1 85 ? -15.263 -4.485 3.018 1.00 97.44 85 ALA A C 1
ATOM 665 O O . ALA A 1 85 ? -14.980 -4.494 1.817 1.00 97.44 85 ALA A O 1
ATOM 666 N N . LEU A 1 86 ? -14.452 -3.929 3.926 1.00 97.00 86 LEU A N 1
ATOM 667 C CA . LEU A 1 86 ? -13.154 -3.339 3.581 1.00 97.00 86 LEU A CA 1
ATOM 668 C C . LEU A 1 86 ? -12.190 -4.393 3.028 1.00 97.00 86 LEU A C 1
ATOM 670 O O . LEU A 1 86 ? -11.618 -4.192 1.958 1.00 97.00 86 LEU A O 1
ATOM 674 N N . LEU A 1 87 ? -12.052 -5.538 3.702 1.00 96.38 87 LEU A N 1
ATOM 675 C CA . LEU A 1 87 ? -11.210 -6.643 3.232 1.00 96.38 87 LEU A CA 1
ATOM 676 C C . LEU A 1 87 ? -11.638 -7.135 1.843 1.00 96.38 87 LEU A C 1
ATOM 678 O O . LEU A 1 87 ? -10.795 -7.281 0.958 1.00 96.38 87 LEU A O 1
ATOM 682 N N . SER A 1 88 ? -12.944 -7.318 1.628 1.00 97.19 88 SER A N 1
ATOM 683 C CA . SER A 1 88 ? -13.500 -7.689 0.322 1.00 97.19 88 SER A CA 1
ATOM 684 C C . SER A 1 88 ? -13.208 -6.632 -0.746 1.00 97.19 88 SER A C 1
ATOM 686 O O . SER A 1 88 ? -12.901 -6.970 -1.892 1.00 97.19 88 SER A O 1
ATOM 688 N N . THR A 1 89 ? -13.269 -5.350 -0.383 1.00 97.44 89 THR A N 1
ATOM 689 C CA . THR A 1 89 ? -12.956 -4.237 -1.289 1.00 97.44 89 THR A CA 1
ATOM 690 C C . THR A 1 89 ? -11.483 -4.258 -1.693 1.00 97.44 89 THR A C 1
ATOM 692 O O . THR A 1 89 ? -11.188 -4.168 -2.881 1.00 97.44 89 THR A O 1
ATOM 695 N N . PHE A 1 90 ? -10.558 -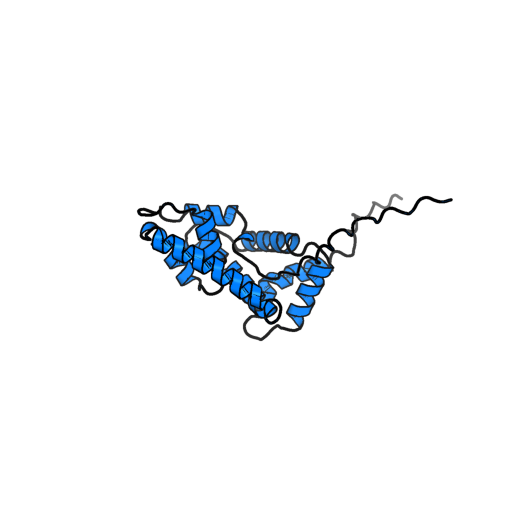4.462 -0.750 1.00 95.88 90 PHE A N 1
ATOM 696 C CA . PHE A 1 90 ? -9.124 -4.574 -1.049 1.00 95.88 90 PHE A CA 1
ATOM 697 C C . PHE A 1 90 ? -8.805 -5.786 -1.934 1.00 95.88 90 PHE A C 1
ATOM 699 O O . PHE A 1 90 ? -8.008 -5.691 -2.872 1.00 95.88 90 PHE A O 1
ATOM 706 N N . ASP A 1 91 ? -9.441 -6.930 -1.668 1.00 93.94 91 ASP A N 1
ATOM 707 C CA . ASP A 1 91 ? -9.267 -8.136 -2.478 1.00 93.94 91 ASP A CA 1
ATOM 708 C C . ASP A 1 91 ? -9.796 -7.937 -3.913 1.00 93.94 91 ASP A C 1
ATOM 710 O O . ASP A 1 91 ? -9.125 -8.331 -4.876 1.00 93.94 91 ASP A O 1
ATOM 714 N N . THR A 1 92 ? -10.945 -7.269 -4.062 1.00 96.31 92 THR A N 1
ATOM 715 C CA . THR A 1 92 ? -11.556 -6.934 -5.361 1.00 96.31 92 THR A CA 1
ATOM 716 C C . THR A 1 92 ? -10.706 -5.934 -6.135 1.00 96.31 92 THR A C 1
ATOM 718 O O . THR A 1 92 ? -10.375 -6.183 -7.292 1.00 96.31 92 THR A O 1
ATOM 721 N N . GLU A 1 93 ? -10.264 -4.859 -5.479 1.00 94.75 93 GLU A N 1
ATOM 722 C CA . GLU A 1 93 ? -9.367 -3.860 -6.059 1.00 94.75 93 GLU A CA 1
ATOM 723 C C . GLU A 1 93 ? -8.122 -4.528 -6.656 1.00 94.75 93 GLU A C 1
ATOM 725 O O . GLU A 1 93 ? -7.774 -4.310 -7.820 1.00 94.75 93 GLU A O 1
ATOM 730 N N . ARG A 1 94 ? -7.460 -5.395 -5.881 1.00 91.50 94 ARG A N 1
ATOM 731 C CA . ARG A 1 94 ? -6.276 -6.122 -6.348 1.00 91.50 94 ARG A CA 1
ATOM 732 C C . ARG A 1 94 ? -6.591 -6.986 -7.569 1.00 91.50 94 ARG A C 1
ATOM 734 O O . ARG A 1 94 ? -5.790 -7.022 -8.505 1.00 91.50 94 ARG A O 1
ATOM 741 N N . ALA A 1 95 ? -7.718 -7.696 -7.563 1.00 92.06 95 ALA A N 1
ATOM 742 C CA . ALA A 1 95 ? -8.130 -8.527 -8.690 1.00 92.06 95 ALA A CA 1
ATOM 743 C C . ALA A 1 95 ? -8.406 -7.685 -9.947 1.00 92.06 95 ALA A C 1
ATOM 745 O O . ALA A 1 95 ? -8.020 -8.082 -11.047 1.00 92.06 95 ALA A O 1
ATOM 746 N N . ASP A 1 96 ? -9.011 -6.510 -9.795 1.00 92.31 96 ASP A N 1
ATOM 747 C CA . ASP A 1 96 ? -9.314 -5.610 -10.904 1.00 92.31 96 ASP A CA 1
ATOM 748 C C . ASP A 1 96 ? -8.053 -4.979 -11.499 1.00 92.31 96 ASP A C 1
ATOM 750 O O . ASP A 1 96 ? -7.869 -5.011 -12.718 1.00 92.31 96 ASP A O 1
ATOM 754 N N . PHE A 1 97 ? -7.105 -4.529 -10.675 1.00 90.69 97 PHE A N 1
ATOM 755 C CA . PHE A 1 97 ? -5.808 -4.074 -11.183 1.00 90.69 97 PHE A CA 1
ATOM 756 C C . PHE A 1 97 ? -4.999 -5.197 -11.841 1.00 90.69 97 PHE A C 1
ATOM 758 O O . PHE A 1 97 ? -4.313 -4.951 -12.836 1.00 90.69 97 PHE A O 1
ATOM 765 N N . ALA A 1 98 ? -5.109 -6.438 -11.353 1.00 89.12 98 ALA A N 1
ATOM 766 C CA . ALA A 1 98 ? -4.470 -7.587 -11.991 1.00 89.12 98 ALA A CA 1
ATOM 767 C C . ALA A 1 98 ? -4.996 -7.816 -13.419 1.00 89.12 98 ALA A C 1
ATOM 769 O O . ALA A 1 98 ? -4.211 -8.133 -14.319 1.00 89.12 98 ALA A O 1
ATOM 770 N N . LYS A 1 99 ? -6.296 -7.585 -13.663 1.00 90.12 99 LYS A N 1
ATOM 771 C CA . LYS A 1 99 ? -6.881 -7.642 -15.014 1.00 90.12 99 LYS A CA 1
ATOM 772 C C . LYS A 1 99 ? -6.270 -6.590 -15.936 1.00 90.12 99 LYS A C 1
ATOM 774 O O . LYS A 1 99 ? -6.123 -6.866 -17.119 1.00 90.12 99 LYS A O 1
ATOM 779 N N . LEU A 1 100 ? -5.858 -5.429 -15.424 1.00 86.56 100 LEU A N 1
ATOM 780 C CA . LEU A 1 100 ? -5.282 -4.341 -16.224 1.00 86.56 100 LEU A CA 1
ATOM 781 C C . LEU A 1 100 ? -3.812 -4.556 -16.612 1.00 86.56 100 LEU A C 1
ATOM 783 O O . LEU A 1 100 ? -3.313 -3.863 -17.497 1.00 86.56 100 LEU A O 1
ATOM 787 N N . LEU A 1 101 ? -3.109 -5.528 -16.020 1.00 83.25 101 LEU A N 1
ATOM 788 C CA . LEU A 1 101 ? -1.667 -5.706 -16.241 1.00 83.25 101 LEU A CA 1
ATOM 789 C C . LEU A 1 101 ? -1.272 -6.005 -17.689 1.00 83.25 101 LEU A C 1
ATOM 791 O O . LEU A 1 101 ? -0.186 -5.644 -18.128 1.00 83.25 101 LEU A O 1
ATOM 795 N N . HIS A 1 102 ? -2.125 -6.653 -18.470 1.00 79.25 102 HIS A N 1
ATOM 796 C CA . HIS A 1 102 ? -1.779 -6.931 -19.864 1.00 79.25 102 HIS A CA 1
ATOM 797 C C . HIS A 1 102 ? -1.684 -5.653 -20.720 1.00 79.25 102 HIS A C 1
ATOM 799 O O . HIS A 1 102 ? -1.025 -5.679 -21.756 1.00 79.25 102 HIS A O 1
ATOM 805 N N . LYS A 1 103 ? -2.318 -4.552 -20.289 1.00 81.81 103 LYS A N 1
ATOM 806 C CA . LYS A 1 103 ? -2.440 -3.303 -21.054 1.00 81.81 103 LYS A CA 1
ATOM 807 C C . LYS A 1 103 ? -1.772 -2.112 -20.366 1.00 81.81 103 LYS A C 1
ATOM 809 O O . LYS A 1 103 ? -0.991 -1.406 -20.987 1.00 81.81 103 LYS A O 1
ATOM 814 N N . GLU A 1 104 ? -2.044 -1.923 -19.079 1.00 82.81 104 GLU A N 1
ATOM 815 C CA . GLU A 1 104 ? -1.706 -0.708 -18.325 1.00 82.81 104 GLU A CA 1
ATOM 816 C C . GLU A 1 104 ? -0.728 -0.977 -17.177 1.00 82.81 104 GLU A C 1
ATOM 818 O O . GLU A 1 104 ? -0.629 -0.200 -16.223 1.00 82.81 104 GLU A O 1
ATOM 823 N N . TRP A 1 105 ? 0.024 -2.079 -17.227 1.00 80.12 105 TRP A N 1
ATOM 824 C CA . TRP A 1 105 ? 0.908 -2.423 -16.117 1.00 80.12 105 TRP A CA 1
ATOM 825 C C . TRP A 1 105 ? 1.894 -1.330 -15.687 1.00 80.12 105 TRP A C 1
ATOM 827 O O . TRP A 1 105 ? 2.167 -1.275 -14.488 1.00 80.12 105 TRP A O 1
ATOM 837 N N . PRO A 1 106 ? 2.435 -0.446 -16.556 1.00 78.06 106 PRO A N 1
ATOM 838 C CA . PRO A 1 106 ? 3.352 0.586 -16.092 1.00 78.06 106 PRO A CA 1
ATOM 839 C C . PRO A 1 106 ? 2.658 1.590 -15.173 1.00 78.06 106 PRO A C 1
ATOM 841 O O . PRO A 1 106 ? 3.294 2.135 -14.271 1.00 78.06 106 PRO A O 1
ATOM 844 N N . VAL A 1 107 ? 1.366 1.854 -15.386 1.00 81.44 107 VAL A N 1
ATOM 845 C CA . VAL A 1 107 ? 0.555 2.683 -14.486 1.00 81.44 107 VAL A CA 1
ATOM 846 C C . VAL A 1 107 ? 0.373 1.953 -13.159 1.00 81.44 107 VAL A C 1
ATOM 848 O O . VAL A 1 107 ? 0.688 2.514 -12.112 1.00 81.44 107 VAL A O 1
ATOM 851 N N . VAL A 1 108 ? -0.013 0.675 -13.204 1.00 85.00 108 VAL A N 1
ATOM 852 C CA . VAL A 1 108 ? -0.210 -0.162 -12.008 1.00 85.00 108 VAL A CA 1
ATOM 853 C C . VAL A 1 108 ? 1.074 -0.295 -11.177 1.00 85.00 108 VAL A C 1
ATOM 855 O O . VAL A 1 108 ? 1.037 -0.190 -9.955 1.00 85.00 108 VAL A O 1
ATOM 858 N N . ALA A 1 109 ? 2.235 -0.441 -11.819 1.00 82.56 109 ALA A N 1
ATOM 859 C CA . ALA A 1 109 ? 3.532 -0.467 -11.144 1.00 82.56 109 ALA A CA 1
ATOM 860 C C . ALA A 1 109 ? 3.851 0.867 -10.447 1.00 82.56 109 ALA A C 1
ATOM 862 O O . ALA A 1 109 ? 4.407 0.871 -9.352 1.00 82.56 109 ALA A O 1
ATOM 863 N N . GLY A 1 110 ? 3.472 1.998 -11.055 1.00 82.56 110 GLY A N 1
ATOM 864 C CA . GLY A 1 110 ? 3.585 3.319 -10.430 1.00 82.56 110 GLY A CA 1
ATOM 865 C C . GLY A 1 110 ? 2.687 3.462 -9.200 1.00 82.56 110 GLY A C 1
ATOM 866 O O . GLY A 1 110 ? 3.133 3.970 -8.175 1.00 82.56 110 GLY A O 1
ATOM 867 N N . LEU A 1 111 ? 1.453 2.955 -9.271 1.00 88.06 111 LEU A N 1
ATOM 868 C CA . LEU A 1 111 ? 0.534 2.928 -8.129 1.00 88.06 111 LEU A CA 1
ATOM 869 C C . LEU A 1 111 ? 1.062 2.047 -6.991 1.00 88.06 111 LEU A C 1
ATOM 871 O O . LEU A 1 111 ? 1.050 2.479 -5.842 1.00 88.06 111 LEU A O 1
ATOM 875 N N . GLY A 1 112 ? 1.603 0.867 -7.305 1.00 88.94 112 GLY A N 1
ATOM 876 C CA . GLY A 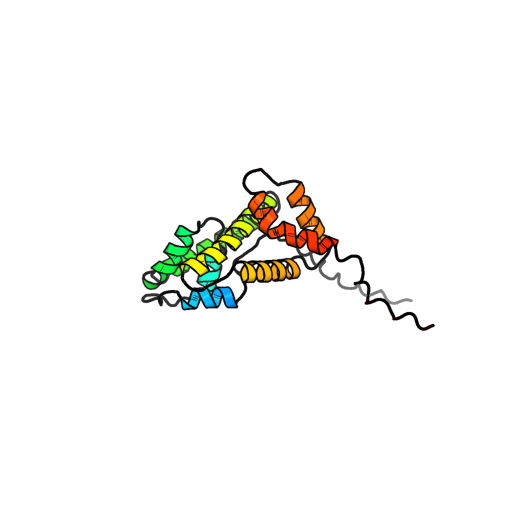1 112 ? 2.244 -0.002 -6.315 1.00 88.94 112 GLY A CA 1
ATOM 877 C C . GLY A 1 112 ? 3.479 0.636 -5.672 1.00 88.94 112 GLY A C 1
ATOM 878 O O . GLY A 1 112 ? 3.640 0.573 -4.456 1.00 88.94 112 GLY A O 1
ATOM 879 N N . ALA A 1 113 ? 4.320 1.314 -6.459 1.00 87.81 113 ALA A N 1
ATOM 880 C CA . ALA A 1 113 ? 5.463 2.074 -5.947 1.00 87.81 113 ALA A CA 1
ATOM 881 C C . ALA A 1 113 ? 5.021 3.214 -5.011 1.00 87.81 113 ALA A C 1
ATOM 883 O O . ALA A 1 113 ? 5.597 3.400 -3.941 1.00 87.81 113 ALA A O 1
ATOM 884 N N . ARG A 1 114 ? 3.951 3.936 -5.365 1.00 89.44 114 ARG A N 1
ATOM 885 C CA . ARG A 1 114 ? 3.349 4.956 -4.496 1.00 89.44 114 ARG A CA 1
ATOM 886 C C . ARG A 1 114 ? 2.827 4.350 -3.191 1.00 89.44 114 ARG A C 1
ATOM 888 O O . ARG A 1 114 ? 3.131 4.876 -2.125 1.00 89.44 114 ARG A O 1
ATOM 895 N N . ALA A 1 115 ? 2.070 3.256 -3.269 1.00 91.94 115 ALA A N 1
ATOM 896 C CA . ALA A 1 115 ? 1.519 2.572 -2.099 1.00 91.94 115 ALA A CA 1
ATOM 897 C C . ALA A 1 115 ? 2.628 2.069 -1.158 1.00 91.94 115 ALA A C 1
ATOM 899 O O . ALA A 1 115 ? 2.494 2.141 0.067 1.00 91.94 115 ALA A O 1
ATOM 900 N N . TRP A 1 116 ? 3.757 1.616 -1.715 1.00 91.31 116 TRP A N 1
ATOM 901 C CA . TRP A 1 116 ? 4.939 1.243 -0.942 1.00 91.31 116 TRP A CA 1
ATOM 902 C C . TRP A 1 116 ? 5.469 2.409 -0.101 1.00 91.31 116 TRP A C 1
ATOM 904 O O . TRP A 1 116 ? 5.521 2.305 1.125 1.00 91.31 116 TRP A O 1
ATOM 914 N N . LEU A 1 117 ? 5.766 3.544 -0.739 1.00 90.50 117 LEU A N 1
ATOM 915 C CA . LEU A 1 117 ? 6.282 4.732 -0.050 1.00 90.50 117 LEU A CA 1
ATOM 916 C C . LEU A 1 117 ? 5.295 5.266 0.992 1.00 90.50 117 LEU A C 1
ATOM 918 O O . LEU A 1 117 ? 5.681 5.583 2.115 1.00 90.50 117 LEU A O 1
ATOM 922 N N . GLN A 1 118 ? 4.006 5.306 0.652 1.00 93.12 118 GLN A N 1
ATOM 923 C CA . GLN A 1 118 ? 2.964 5.715 1.592 1.00 93.12 118 GLN A CA 1
ATOM 924 C C . GLN A 1 118 ? 2.900 4.803 2.817 1.00 93.12 118 GLN A C 1
ATOM 926 O O . GLN A 1 118 ? 2.619 5.286 3.904 1.00 93.12 118 GLN A O 1
ATOM 931 N N . THR A 1 119 ? 3.187 3.508 2.683 1.00 92.19 119 THR A N 1
ATOM 932 C CA . THR A 1 119 ? 3.181 2.587 3.828 1.00 92.19 119 THR A CA 1
ATOM 933 C C . THR A 1 119 ? 4.321 2.878 4.801 1.00 92.19 119 THR A C 1
ATOM 935 O O . THR A 1 119 ? 4.105 2.864 6.010 1.00 92.19 119 THR A O 1
ATOM 938 N N . ALA A 1 120 ? 5.509 3.223 4.298 1.00 90.31 120 ALA A N 1
ATOM 939 C CA . ALA A 1 120 ? 6.608 3.673 5.152 1.00 90.31 120 ALA A CA 1
ATOM 940 C C . ALA A 1 120 ? 6.258 4.981 5.887 1.00 90.31 120 ALA A C 1
ATOM 942 O O . ALA A 1 120 ? 6.507 5.115 7.083 1.00 90.31 120 ALA A O 1
ATOM 943 N N . MET A 1 121 ? 5.613 5.931 5.198 1.00 93.12 121 MET A N 1
ATOM 944 C CA . MET A 1 121 ? 5.128 7.168 5.825 1.00 93.12 121 MET A CA 1
ATOM 945 C C . MET A 1 121 ? 4.031 6.897 6.863 1.00 93.12 121 MET A C 1
ATOM 947 O O . MET A 1 121 ? 4.057 7.479 7.943 1.00 93.12 121 MET A O 1
ATOM 951 N N . LEU A 1 122 ? 3.102 5.984 6.565 1.00 95.12 122 LEU A N 1
ATOM 952 C CA . LEU A 1 122 ? 2.035 5.569 7.474 1.00 95.12 122 LEU A CA 1
ATOM 953 C C . LEU A 1 122 ? 2.602 4.973 8.763 1.00 95.12 122 LEU A C 1
ATOM 955 O O . LEU A 1 122 ? 2.154 5.341 9.844 1.00 95.12 122 LEU A O 1
ATOM 959 N N . ALA A 1 123 ? 3.606 4.099 8.660 1.00 94.06 123 ALA A N 1
ATOM 960 C CA . ALA A 1 123 ? 4.282 3.535 9.824 1.00 94.06 123 ALA A CA 1
ATOM 961 C C . ALA A 1 123 ? 4.887 4.627 10.719 1.00 94.06 123 ALA A C 1
ATOM 963 O O . ALA A 1 123 ? 4.767 4.558 11.939 1.00 94.06 123 ALA A O 1
ATOM 964 N N . ASN A 1 124 ? 5.473 5.671 10.126 1.00 92.19 124 ASN A N 1
ATOM 965 C CA . ASN A 1 124 ? 5.985 6.812 10.885 1.00 92.19 124 ASN A CA 1
ATOM 966 C C . ASN A 1 124 ? 4.863 7.633 11.537 1.00 92.19 124 ASN A C 1
ATOM 968 O O . ASN A 1 124 ? 4.988 7.984 12.706 1.00 92.19 124 ASN A O 1
ATOM 972 N N . TYR A 1 125 ? 3.755 7.892 10.835 1.00 92.31 125 TYR A N 1
ATOM 973 C CA . TYR A 1 125 ? 2.614 8.619 11.410 1.00 92.31 125 TYR A CA 1
ATOM 974 C C . TYR A 1 125 ? 1.928 7.875 12.553 1.00 92.31 125 TYR A C 1
ATOM 976 O O . TYR A 1 125 ? 1.498 8.507 13.511 1.00 92.31 125 TYR A O 1
ATOM 984 N N . LEU A 1 126 ? 1.869 6.547 12.484 1.00 93.50 126 LEU A N 1
ATOM 985 C CA . LEU A 1 126 ? 1.325 5.717 13.557 1.00 93.50 126 LEU A CA 1
ATOM 986 C C . LEU A 1 126 ? 2.318 5.499 14.712 1.00 93.50 126 LEU A C 1
ATOM 988 O O . LEU A 1 126 ? 1.959 4.870 15.697 1.00 93.50 126 LEU A O 1
ATOM 992 N N . GLY A 1 127 ? 3.560 5.985 14.611 1.00 91.56 127 GLY A N 1
ATOM 993 C CA . GLY A 1 127 ? 4.576 5.817 15.655 1.00 91.56 127 GLY A CA 1
ATOM 994 C C . GLY A 1 127 ? 5.294 4.462 15.651 1.00 91.56 127 GLY A C 1
ATOM 995 O O . GLY A 1 127 ? 6.043 4.170 16.577 1.00 91.56 127 GLY A O 1
ATOM 996 N N . ALA A 1 128 ? 5.123 3.641 14.609 1.00 90.56 128 ALA A N 1
ATOM 997 C CA . ALA A 1 128 ? 5.811 2.353 14.477 1.00 90.56 128 ALA A CA 1
ATOM 998 C C . ALA A 1 128 ? 7.309 2.503 14.159 1.00 90.56 128 ALA A C 1
ATOM 1000 O O . ALA A 1 128 ? 8.075 1.577 14.401 1.00 90.56 128 ALA A O 1
ATOM 1001 N N . GLY A 1 129 ? 7.717 3.663 13.628 1.00 83.81 129 GLY A N 1
ATOM 1002 C CA . GLY A 1 129 ? 9.109 3.988 13.321 1.00 83.81 129 GLY A CA 1
ATOM 1003 C C . GLY A 1 129 ? 9.676 3.123 12.195 1.00 83.81 129 GLY A C 1
ATOM 1004 O O . GLY A 1 129 ? 10.216 2.047 12.428 1.00 83.81 129 GLY A O 1
ATOM 1005 N N . TYR A 1 130 ? 9.596 3.612 10.959 1.00 88.62 130 TYR A N 1
ATOM 1006 C CA . TYR A 1 130 ? 10.172 2.947 9.793 1.00 88.62 130 TYR A CA 1
ATOM 1007 C C . TYR A 1 130 ? 11.008 3.936 8.985 1.00 88.62 130 TYR A C 1
ATOM 1009 O O . TYR A 1 130 ? 10.501 4.737 8.192 1.00 88.62 130 TYR A O 1
ATOM 1017 N N . GLY A 1 131 ? 12.313 3.921 9.255 1.00 85.88 131 GLY A N 1
ATOM 1018 C CA . GLY A 1 131 ? 13.262 4.868 8.679 1.00 85.88 131 GLY A CA 1
ATOM 1019 C C . GLY A 1 131 ? 13.474 4.664 7.178 1.00 85.88 131 GLY A C 1
ATOM 1020 O O . GLY A 1 131 ? 13.318 3.562 6.655 1.00 85.88 131 GLY A O 1
ATOM 1021 N N . ALA A 1 132 ? 13.906 5.723 6.488 1.00 86.56 132 ALA A N 1
ATOM 1022 C CA . ALA A 1 132 ? 14.153 5.693 5.044 1.00 86.56 132 ALA A CA 1
ATOM 1023 C C . ALA A 1 132 ? 15.210 4.650 4.629 1.00 86.56 132 ALA A C 1
ATOM 1025 O O . ALA A 1 132 ? 15.103 4.046 3.567 1.00 86.56 132 ALA A O 1
ATOM 1026 N N . GLU A 1 133 ? 16.225 4.409 5.462 1.00 88.06 133 GLU A N 1
ATOM 1027 C CA . GLU A 1 133 ? 17.241 3.392 5.174 1.00 88.06 133 GLU A CA 1
ATOM 1028 C C . GLU A 1 133 ? 16.677 1.968 5.279 1.00 88.06 133 GLU A C 1
ATOM 1030 O O . GLU A 1 133 ? 16.914 1.143 4.396 1.00 88.06 133 GLU A O 1
ATOM 1035 N N . GLN A 1 134 ? 15.878 1.694 6.316 1.00 89.69 134 GLN A N 1
ATOM 1036 C CA . GLN A 1 134 ? 15.205 0.403 6.488 1.00 89.69 134 GLN A CA 1
ATOM 1037 C C . GLN A 1 134 ? 14.219 0.140 5.345 1.00 89.69 134 GLN A C 1
ATOM 1039 O O . GLN A 1 134 ? 14.195 -0.960 4.794 1.00 89.69 134 GLN A O 1
ATOM 1044 N N . GLU A 1 135 ? 13.460 1.164 4.946 1.00 90.12 135 GLU A N 1
ATOM 1045 C CA . GLU A 1 135 ? 12.574 1.124 3.782 1.00 90.12 135 GLU A CA 1
ATOM 1046 C C . GLU A 1 135 ? 13.345 0.779 2.506 1.00 90.12 135 GLU A C 1
ATOM 1048 O O . GLU A 1 135 ? 12.984 -0.176 1.816 1.00 90.12 135 GLU A O 1
ATOM 1053 N N . ARG A 1 136 ? 14.453 1.478 2.235 1.00 89.06 136 ARG A N 1
ATOM 1054 C CA . ARG A 1 136 ? 15.316 1.235 1.071 1.00 89.06 136 ARG A CA 1
ATOM 1055 C C . ARG A 1 136 ? 15.855 -0.191 1.032 1.00 89.06 136 ARG A C 1
ATOM 1057 O O . ARG A 1 136 ? 15.826 -0.827 -0.025 1.00 89.06 136 ARG A O 1
ATOM 1064 N N . GLN A 1 137 ? 16.368 -0.689 2.155 1.00 89.62 137 GLN A N 1
ATOM 1065 C CA . GLN A 1 137 ? 16.922 -2.041 2.248 1.00 89.62 137 GLN A CA 1
ATOM 1066 C C . GLN A 1 137 ? 15.836 -3.100 2.019 1.00 89.62 137 GLN A C 1
ATOM 1068 O O . GLN A 1 137 ? 16.022 -4.017 1.215 1.00 89.62 137 GLN A O 1
ATOM 1073 N N . ALA A 1 138 ? 14.677 -2.941 2.661 1.00 90.25 138 ALA A N 1
ATOM 1074 C CA . ALA A 1 138 ? 13.539 -3.835 2.493 1.00 90.25 138 ALA A CA 1
ATOM 1075 C C . ALA A 1 138 ? 13.000 -3.834 1.060 1.00 90.25 138 ALA A C 1
ATOM 1077 O O . ALA A 1 138 ? 12.726 -4.897 0.499 1.00 90.25 138 ALA A O 1
ATOM 1078 N N . LEU A 1 139 ? 12.893 -2.654 0.450 1.00 90.44 139 LEU A N 1
ATOM 1079 C CA . LEU A 1 139 ? 12.458 -2.505 -0.928 1.00 90.44 139 LEU A CA 1
ATOM 1080 C C . LEU A 1 139 ? 13.416 -3.225 -1.875 1.00 90.44 139 LEU A C 1
ATOM 1082 O O . LEU A 1 139 ? 12.980 -4.001 -2.723 1.00 90.44 139 LEU A O 1
ATOM 1086 N N . HIS A 1 140 ? 14.724 -3.027 -1.702 1.00 88.69 140 HIS A N 1
ATOM 1087 C CA . HIS A 1 140 ? 15.728 -3.698 -2.520 1.00 88.69 140 HIS A CA 1
ATOM 1088 C C . HIS A 1 140 ? 15.657 -5.225 -2.373 1.00 88.69 140 HIS A C 1
ATOM 1090 O O . HIS A 1 140 ? 15.672 -5.936 -3.379 1.00 88.69 140 HIS A O 1
ATOM 1096 N N . ALA A 1 141 ? 15.535 -5.740 -1.145 1.00 88.69 141 ALA A N 1
ATOM 1097 C CA . ALA A 1 141 ? 15.399 -7.174 -0.889 1.00 88.69 141 ALA A CA 1
ATOM 1098 C C . ALA A 1 141 ? 14.136 -7.762 -1.543 1.00 88.69 141 ALA A C 1
ATOM 1100 O O . ALA A 1 141 ? 14.202 -8.797 -2.210 1.00 88.69 141 ALA A O 1
ATOM 1101 N N . MET A 1 142 ? 12.999 -7.072 -1.424 1.00 90.94 142 MET A N 1
ATOM 1102 C CA . MET A 1 142 ? 11.737 -7.477 -2.045 1.00 90.94 142 MET A CA 1
ATOM 1103 C C . MET A 1 142 ? 11.838 -7.486 -3.575 1.00 90.94 142 MET A C 1
ATOM 1105 O O . MET A 1 142 ? 11.485 -8.481 -4.211 1.00 90.94 142 MET A O 1
ATOM 1109 N N . LEU A 1 143 ? 12.378 -6.423 -4.182 1.00 89.56 143 LEU A N 1
ATOM 1110 C CA . LEU A 1 143 ? 12.570 -6.347 -5.633 1.00 89.56 143 LEU A CA 1
ATOM 1111 C C . LEU A 1 143 ? 13.529 -7.437 -6.130 1.00 89.56 143 LEU A C 1
ATOM 1113 O O . LEU A 1 143 ? 13.267 -8.051 -7.166 1.00 89.56 143 LEU A O 1
ATOM 1117 N N . ALA A 1 144 ? 14.597 -7.726 -5.381 1.00 86.88 144 ALA A N 1
ATOM 1118 C CA . ALA A 1 144 ? 15.535 -8.796 -5.700 1.00 86.88 144 ALA A CA 1
ATOM 1119 C C . ALA A 1 144 ? 14.870 -10.178 -5.677 1.00 86.88 144 ALA A C 1
ATOM 1121 O O . ALA A 1 144 ? 15.096 -10.967 -6.593 1.00 86.88 144 ALA A O 1
ATOM 1122 N N . ALA A 1 145 ? 14.014 -10.451 -4.688 1.00 86.50 145 ALA A N 1
ATOM 1123 C CA . ALA A 1 145 ? 13.258 -11.699 -4.611 1.00 86.50 145 ALA A CA 1
ATOM 1124 C C . ALA A 1 145 ? 12.215 -11.811 -5.738 1.00 86.50 145 ALA A C 1
ATOM 1126 O O . ALA A 1 145 ? 12.069 -12.852 -6.380 1.00 86.50 145 ALA A O 1
ATOM 1127 N N . LYS A 1 146 ? 11.497 -10.722 -6.024 1.00 85.62 146 LYS A N 1
ATOM 1128 C CA . LYS A 1 146 ? 10.413 -10.695 -7.014 1.00 85.62 146 LYS A CA 1
ATOM 1129 C C . LYS A 1 146 ? 10.918 -10.781 -8.455 1.00 85.62 146 LYS A C 1
ATOM 1131 O O . LYS A 1 146 ? 10.340 -11.484 -9.295 1.00 85.62 146 LYS A O 1
ATOM 1136 N N . TYR A 1 147 ? 12.023 -10.093 -8.729 1.00 85.44 147 TYR A N 1
ATOM 1137 C CA . TYR A 1 147 ? 12.691 -10.008 -10.026 1.00 85.44 147 TYR A CA 1
ATOM 1138 C C . TYR A 1 147 ? 14.065 -10.692 -9.985 1.00 85.44 147 TYR A C 1
ATOM 1140 O O . TYR A 1 147 ? 15.065 -10.169 -10.476 1.00 85.44 147 TYR A O 1
ATOM 1148 N N . ASP A 1 148 ? 14.101 -11.887 -9.407 1.00 83.06 148 ASP A N 1
ATOM 1149 C CA . ASP A 1 148 ? 15.268 -12.765 -9.277 1.00 83.06 148 ASP A CA 1
ATOM 1150 C C . ASP A 1 148 ? 16.000 -13.037 -10.603 1.00 83.06 148 ASP A C 1
ATOM 1152 O O . ASP A 1 148 ? 17.227 -12.998 -10.660 1.00 83.06 148 ASP A O 1
ATOM 1156 N N . THR A 1 149 ? 15.257 -13.253 -11.689 1.00 81.88 149 THR A N 1
ATOM 1157 C CA . THR A 1 149 ? 15.823 -13.624 -12.995 1.00 81.88 149 THR A CA 1
ATOM 1158 C C . THR A 1 149 ? 16.180 -12.417 -13.879 1.00 81.88 149 THR A C 1
ATOM 1160 O O . THR A 1 149 ? 15.421 -11.439 -13.932 1.00 81.88 149 THR A O 1
ATOM 1163 N N . PRO A 1 150 ? 17.256 -12.504 -14.691 1.00 78.75 150 PRO A N 1
ATOM 1164 C CA . PRO A 1 150 ? 17.628 -11.458 -15.650 1.00 78.75 150 PRO A CA 1
ATOM 1165 C C . PRO A 1 150 ? 16.496 -11.085 -16.617 1.00 78.75 150 PRO A C 1
ATOM 1167 O O . PRO A 1 150 ? 16.258 -9.905 -16.866 1.00 78.75 150 PRO A O 1
ATOM 1170 N N . SER A 1 151 ? 15.727 -12.068 -17.099 1.00 79.75 151 SER A N 1
ATOM 1171 C CA . SER A 1 151 ? 14.596 -11.839 -18.008 1.00 79.75 151 SER A CA 1
ATOM 1172 C C . SER A 1 151 ? 13.493 -10.983 -17.381 1.00 79.75 151 SER A C 1
ATOM 1174 O O . SER A 1 151 ? 12.922 -10.122 -18.050 1.00 79.75 151 SER A O 1
ATOM 1176 N N . LYS A 1 152 ? 13.193 -11.182 -16.090 1.00 81.19 152 LYS A N 1
ATOM 1177 C CA . LYS A 1 152 ? 12.223 -10.349 -15.364 1.00 81.19 152 LYS A CA 1
ATOM 1178 C C . LYS A 1 152 ? 12.745 -8.924 -15.172 1.00 81.19 152 LYS A C 1
ATOM 1180 O O . LYS A 1 152 ? 11.988 -7.980 -15.383 1.00 81.19 152 LYS A O 1
ATOM 1185 N N . ARG A 1 153 ? 14.030 -8.759 -14.837 1.00 80.81 153 ARG A N 1
ATOM 1186 C CA . ARG A 1 153 ? 14.665 -7.434 -14.690 1.00 80.81 153 ARG A CA 1
ATOM 1187 C C . ARG A 1 153 ? 14.696 -6.670 -16.009 1.00 80.81 153 ARG A C 1
ATOM 1189 O O . ARG A 1 153 ? 14.403 -5.479 -16.033 1.00 80.81 153 ARG A O 1
ATOM 1196 N N . LEU A 1 154 ? 14.985 -7.358 -17.113 1.00 78.44 154 LEU A N 1
ATOM 1197 C CA . LEU A 1 154 ? 14.983 -6.768 -18.448 1.00 78.44 154 LEU A CA 1
ATOM 1198 C C . LEU A 1 154 ? 13.582 -6.282 -18.843 1.00 78.44 154 LEU A C 1
ATOM 1200 O O . LEU A 1 154 ? 13.443 -5.161 -19.324 1.00 78.44 154 LEU A O 1
ATOM 1204 N N . ARG A 1 155 ? 12.537 -7.080 -18.577 1.00 77.25 155 ARG A N 1
ATOM 1205 C CA . ARG A 1 155 ? 11.134 -6.676 -18.792 1.00 77.25 155 ARG A CA 1
ATOM 1206 C C . ARG A 1 155 ? 10.741 -5.463 -17.949 1.00 77.25 155 ARG A C 1
ATOM 1208 O O . ARG A 1 155 ? 10.118 -4.546 -18.475 1.00 77.25 155 ARG A O 1
ATOM 1215 N N . LEU A 1 156 ? 11.144 -5.442 -16.676 1.00 78.88 156 LEU A N 1
ATOM 1216 C CA . LEU A 1 156 ? 10.933 -4.293 -15.794 1.00 78.88 156 LEU A CA 1
ATOM 1217 C C . LEU A 1 156 ? 11.613 -3.036 -16.358 1.00 78.88 156 LEU A C 1
ATOM 1219 O O . LEU A 1 156 ? 10.980 -1.991 -16.474 1.00 78.88 156 LEU A O 1
ATOM 1223 N N . ARG A 1 157 ? 12.876 -3.158 -16.783 1.00 76.38 157 ARG A N 1
ATOM 1224 C CA . ARG A 1 157 ? 13.658 -2.057 -17.358 1.00 76.38 157 ARG A CA 1
ATOM 1225 C C . ARG A 1 157 ? 13.037 -1.502 -18.633 1.00 76.38 157 ARG A C 1
ATOM 1227 O O . ARG A 1 157 ? 12.864 -0.291 -18.726 1.00 76.38 157 ARG A O 1
ATOM 1234 N N . PHE A 1 158 ? 12.720 -2.363 -19.603 1.00 70.75 158 PHE A N 1
ATOM 1235 C CA . PHE A 1 158 ? 12.196 -1.919 -20.897 1.00 70.75 158 PHE A CA 1
ATOM 1236 C C . PHE A 1 158 ? 10.994 -1.007 -20.723 1.00 70.75 158 PHE A C 1
ATOM 1238 O O . PHE A 1 158 ? 10.947 0.066 -21.315 1.00 70.75 158 PHE A O 1
ATOM 1245 N N . ALA A 1 159 ? 10.074 -1.381 -19.848 1.00 66.56 159 ALA A N 1
ATOM 1246 C CA . ALA A 1 159 ? 8.848 -0.629 -19.666 1.00 66.56 159 ALA A CA 1
ATOM 1247 C C . ALA A 1 159 ? 8.945 0.587 -18.756 1.00 66.56 159 ALA A C 1
ATOM 1249 O O . ALA A 1 159 ? 8.149 1.509 -18.920 1.00 66.56 159 ALA A O 1
ATOM 1250 N N . LEU A 1 160 ? 9.911 0.642 -17.836 1.00 69.44 160 LEU A N 1
ATOM 1251 C CA . LEU A 1 160 ? 10.216 1.909 -17.173 1.00 69.44 160 LEU A CA 1
ATOM 1252 C C . LEU A 1 160 ? 10.738 2.939 -18.178 1.00 69.44 160 LEU A C 1
ATOM 1254 O O . LEU A 1 160 ? 10.433 4.115 -18.041 1.00 69.44 160 LEU A O 1
ATOM 1258 N N . VAL A 1 161 ? 11.448 2.509 -19.223 1.00 67.00 161 VAL A N 1
ATOM 1259 C CA . VAL A 1 161 ? 11.919 3.411 -20.284 1.00 67.00 161 VAL A CA 1
ATOM 1260 C C . VAL A 1 161 ? 10.797 3.777 -21.265 1.00 67.00 161 VAL A C 1
ATOM 1262 O O . VAL A 1 161 ? 10.682 4.937 -21.641 1.00 67.00 161 VAL A O 1
ATOM 1265 N N . THR A 1 162 ? 9.938 2.829 -21.662 1.00 60.59 162 THR A N 1
ATOM 1266 C CA . THR A 1 162 ? 8.896 3.081 -22.687 1.00 60.59 162 THR A CA 1
ATOM 1267 C C . THR A 1 162 ? 7.639 3.777 -22.165 1.00 60.59 162 THR A C 1
ATOM 1269 O O . THR A 1 162 ? 6.921 4.379 -22.956 1.00 60.59 162 THR A O 1
ATOM 1272 N N . HIS A 1 163 ? 7.347 3.715 -20.861 1.00 57.50 163 HIS A N 1
ATOM 1273 C CA . HIS A 1 163 ? 6.055 4.155 -20.312 1.00 57.50 163 HIS A CA 1
ATOM 1274 C C . HIS A 1 163 ? 6.169 5.112 -19.111 1.00 57.50 163 HIS A C 1
ATOM 1276 O O . HIS A 1 163 ? 5.267 5.192 -18.263 1.00 57.50 163 HIS A O 1
ATOM 1282 N N . CYS A 1 164 ? 7.267 5.863 -19.010 1.00 54.06 164 CYS A N 1
ATOM 1283 C CA . CYS A 1 164 ? 7.381 6.958 -18.045 1.00 54.06 164 CYS A CA 1
ATOM 1284 C C . CYS A 1 164 ? 6.671 8.220 -18.556 1.00 54.06 164 CYS A C 1
ATOM 1286 O O . CYS A 1 164 ? 7.287 9.139 -19.080 1.00 54.06 164 CYS A O 1
ATOM 1288 N N . GLY A 1 165 ? 5.350 8.276 -18.367 1.00 54.09 165 GLY A N 1
ATOM 1289 C CA . GLY A 1 165 ? 4.620 9.545 -18.372 1.00 54.09 165 GLY A CA 1
ATOM 1290 C C . GLY A 1 165 ? 5.055 10.437 -17.197 1.00 54.09 165 GLY A C 1
ATOM 1291 O O . GLY A 1 165 ? 5.311 9.942 -16.095 1.00 54.09 165 GLY A O 1
ATOM 1292 N N . HIS A 1 166 ? 5.115 11.748 -17.441 1.00 51.03 166 HIS A N 1
ATOM 1293 C CA . HIS A 1 166 ? 5.749 12.777 -16.603 1.00 51.03 166 HIS A CA 1
ATOM 1294 C C . HIS A 1 166 ? 5.331 12.802 -15.112 1.00 51.03 166 HIS A C 1
ATOM 1296 O O . HIS A 1 166 ? 6.126 13.218 -14.277 1.00 51.03 166 HIS A O 1
ATOM 1302 N N . GLY A 1 167 ? 4.140 12.315 -14.736 1.00 52.47 167 GLY A N 1
ATOM 1303 C CA . GLY A 1 167 ? 3.635 12.400 -13.352 1.00 52.47 167 GLY A CA 1
ATOM 1304 C C . GLY A 1 167 ? 4.123 11.322 -12.370 1.00 52.47 167 GLY A C 1
ATOM 1305 O O . GLY A 1 167 ? 4.122 11.555 -11.168 1.00 52.47 167 GLY A O 1
ATOM 1306 N N . ASN A 1 168 ? 4.564 10.151 -12.850 1.00 63.00 168 ASN A N 1
ATOM 1307 C CA . ASN A 1 168 ? 4.996 9.028 -11.991 1.00 63.00 168 ASN A CA 1
ATOM 1308 C C . ASN A 1 168 ? 6.470 8.643 -12.183 1.00 63.00 168 ASN A C 1
ATOM 1310 O O . ASN A 1 168 ? 6.942 7.690 -11.562 1.00 63.00 168 ASN A O 1
ATOM 1314 N N . ALA A 1 169 ? 7.196 9.360 -13.042 1.00 69.75 169 ALA A N 1
ATOM 1315 C CA . ALA A 1 169 ? 8.586 9.053 -13.363 1.00 69.75 169 ALA A CA 1
ATOM 1316 C C . ALA A 1 169 ? 9.489 9.112 -12.121 1.00 69.75 169 ALA A C 1
ATOM 1318 O O . ALA A 1 169 ? 10.264 8.191 -11.900 1.00 69.75 169 ALA A O 1
ATOM 1319 N N . VAL A 1 170 ? 9.322 10.124 -11.259 1.00 72.25 170 VAL A N 1
ATOM 1320 C CA . VAL A 1 170 ? 10.146 10.302 -10.048 1.00 72.25 170 VAL A CA 1
ATOM 1321 C C . VAL A 1 170 ? 9.946 9.162 -9.046 1.00 72.25 170 VAL A C 1
ATOM 1323 O O . VAL A 1 170 ? 10.920 8.605 -8.552 1.00 72.25 170 VAL A O 1
ATOM 1326 N N . ILE A 1 171 ? 8.697 8.768 -8.775 1.00 73.25 171 ILE A N 1
ATOM 1327 C CA . ILE A 1 171 ? 8.383 7.681 -7.829 1.00 73.25 171 ILE A CA 1
ATOM 1328 C C . ILE A 1 171 ? 8.870 6.335 -8.371 1.00 73.25 171 ILE A C 1
ATOM 1330 O O . ILE A 1 171 ? 9.461 5.541 -7.642 1.00 73.25 171 ILE A O 1
ATOM 1334 N N . LYS A 1 172 ? 8.658 6.082 -9.666 1.00 73.12 172 LYS A N 1
ATOM 1335 C CA . LYS A 1 172 ? 9.147 4.867 -10.324 1.00 73.12 172 LYS A CA 1
ATOM 1336 C C . LYS A 1 172 ? 10.669 4.798 -10.320 1.00 73.12 172 LYS A C 1
ATOM 1338 O O . LYS A 1 172 ? 11.220 3.738 -10.043 1.00 73.12 172 LYS A O 1
ATOM 1343 N N . GLU A 1 173 ? 11.334 5.909 -10.609 1.00 77.44 173 GLU A N 1
ATOM 1344 C CA . GLU A 1 173 ? 12.789 6.002 -10.582 1.00 77.44 173 GLU A CA 1
ATOM 1345 C C . GLU A 1 173 ? 13.325 5.808 -9.164 1.00 77.44 173 GLU A C 1
ATOM 1347 O O . GLU A 1 173 ? 14.265 5.046 -8.975 1.00 77.44 173 GLU A O 1
ATOM 1352 N N . TYR A 1 174 ? 12.692 6.405 -8.153 1.00 78.62 174 TYR A N 1
ATOM 1353 C CA . TYR A 1 174 ? 13.063 6.190 -6.756 1.00 78.62 174 TYR A CA 1
ATOM 1354 C C . TYR A 1 174 ? 12.969 4.710 -6.364 1.00 78.62 174 TYR A C 1
ATOM 1356 O O . TYR A 1 174 ? 13.903 4.165 -5.777 1.00 78.62 174 TYR A O 1
ATOM 1364 N N . VAL A 1 175 ? 11.856 4.057 -6.717 1.00 79.25 175 VAL A N 1
ATOM 1365 C CA . VAL A 1 175 ? 11.567 2.688 -6.280 1.00 79.25 175 VAL A CA 1
ATOM 1366 C C . VAL A 1 175 ? 12.343 1.640 -7.080 1.00 79.25 175 VAL A C 1
ATOM 1368 O O . VAL A 1 175 ? 12.936 0.734 -6.501 1.00 79.25 175 VAL A O 1
ATOM 1371 N N . PHE A 1 176 ? 12.380 1.752 -8.407 1.00 82.50 176 PHE A N 1
ATOM 1372 C CA . PHE A 1 176 ? 12.966 0.726 -9.275 1.00 82.50 176 PHE A CA 1
ATOM 1373 C C . PHE A 1 176 ? 14.351 1.091 -9.825 1.00 82.50 176 PHE A C 1
ATOM 1375 O O . PHE A 1 176 ? 15.125 0.195 -10.164 1.00 82.50 176 PHE A O 1
ATOM 1382 N N . GLY A 1 177 ? 14.690 2.378 -9.922 1.00 80.88 177 GLY A N 1
ATOM 1383 C CA . GLY A 1 177 ? 15.917 2.861 -10.562 1.00 80.88 177 GLY A CA 1
ATOM 1384 C C . GLY A 1 177 ? 17.203 2.350 -9.903 1.00 80.88 177 GLY A C 1
ATOM 1385 O O . GLY A 1 177 ? 18.020 1.730 -10.593 1.00 80.88 177 GLY A O 1
ATOM 1386 N N . PRO A 1 178 ? 17.399 2.530 -8.579 1.00 82.38 178 PRO A N 1
ATOM 1387 C CA . PRO A 1 178 ? 18.567 2.005 -7.872 1.00 82.38 178 PRO A CA 1
ATOM 1388 C C . PRO A 1 178 ? 18.749 0.494 -8.051 1.00 82.38 178 PRO A C 1
ATOM 1390 O O . PRO A 1 178 ? 19.852 0.053 -8.361 1.00 82.38 178 PRO A O 1
ATOM 1393 N N . PHE A 1 179 ? 17.665 -0.281 -7.939 1.00 82.94 179 PHE A N 1
ATOM 1394 C CA . PHE A 1 179 ? 17.676 -1.737 -8.116 1.00 82.94 179 PHE A CA 1
ATOM 1395 C C . PHE A 1 179 ? 18.092 -2.158 -9.536 1.00 82.94 179 PHE A C 1
ATOM 1397 O O . PHE A 1 179 ? 18.840 -3.117 -9.731 1.00 82.94 179 PHE A O 1
ATOM 1404 N N . LEU A 1 180 ? 17.633 -1.432 -10.557 1.00 79.81 180 LEU A N 1
ATOM 1405 C CA . LEU A 1 180 ? 18.003 -1.727 -11.939 1.00 79.81 180 LEU A CA 1
ATOM 1406 C C . LEU A 1 180 ? 19.444 -1.329 -12.270 1.00 79.81 180 LEU A C 1
ATOM 1408 O O . LEU A 1 180 ? 20.057 -1.981 -13.115 1.00 79.81 180 LEU A O 1
ATOM 1412 N N . ARG A 1 181 ? 19.999 -0.307 -11.606 1.00 81.50 181 ARG A N 1
ATOM 1413 C CA . ARG A 1 181 ? 21.416 0.074 -11.733 1.00 81.50 181 ARG A CA 1
ATOM 1414 C C . ARG A 1 181 ? 22.349 -0.932 -11.065 1.00 81.50 181 ARG A C 1
ATOM 1416 O O . ARG A 1 181 ? 23.334 -1.331 -11.679 1.00 81.50 181 ARG A O 1
ATOM 1423 N N . THR A 1 182 ? 22.035 -1.397 -9.856 1.00 71.19 182 THR A N 1
ATOM 1424 C CA . THR A 1 182 ? 22.858 -2.407 -9.163 1.00 71.19 182 THR A CA 1
ATOM 1425 C C . THR A 1 182 ? 22.869 -3.740 -9.911 1.00 71.19 182 THR A C 1
ATOM 1427 O O . THR A 1 182 ? 23.903 -4.398 -9.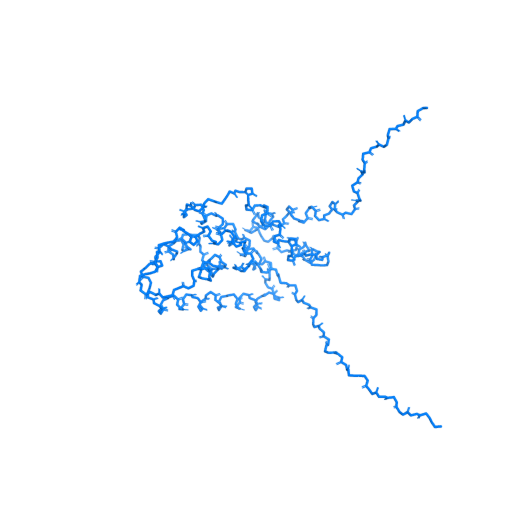989 1.00 71.19 182 THR A O 1
ATOM 1430 N N . ALA A 1 183 ? 21.768 -4.102 -10.579 1.00 60.16 183 ALA A N 1
ATOM 1431 C CA . ALA A 1 183 ? 21.725 -5.266 -11.462 1.00 60.16 183 ALA A CA 1
ATOM 1432 C C . ALA A 1 183 ? 22.659 -5.168 -12.691 1.00 60.16 183 ALA A C 1
ATOM 1434 O O . ALA A 1 183 ? 23.005 -6.208 -13.246 1.00 60.16 183 ALA A O 1
ATOM 1435 N N . GLN A 1 184 ? 23.077 -3.967 -13.117 1.00 56.50 184 GLN A N 1
ATOM 1436 C CA . GLN A 1 184 ? 24.050 -3.788 -14.209 1.00 56.50 184 GLN A CA 1
ATOM 1437 C C . GLN A 1 184 ? 25.499 -3.993 -13.763 1.00 56.50 184 GLN A C 1
ATOM 1439 O O . GLN A 1 184 ? 26.333 -4.378 -14.573 1.00 56.50 184 GLN A O 1
ATOM 1444 N N . GLN A 1 185 ? 25.800 -3.759 -12.485 1.00 51.75 185 GLN A N 1
ATOM 1445 C CA . GLN A 1 185 ? 27.151 -3.923 -11.940 1.00 51.75 185 GLN A CA 1
ATOM 1446 C C . GLN A 1 185 ? 27.482 -5.392 -11.610 1.00 51.75 185 GLN A C 1
ATOM 1448 O O . GLN A 1 185 ? 28.627 -5.719 -11.323 1.00 51.75 185 GLN A O 1
ATOM 1453 N N . GLY A 1 186 ? 26.502 -6.298 -11.710 1.00 46.94 186 GLY A N 1
ATOM 1454 C CA . GLY A 1 186 ? 26.627 -7.732 -11.424 1.00 46.94 186 GLY A CA 1
ATOM 1455 C C . GLY A 1 186 ? 27.063 -8.625 -12.595 1.00 46.94 186 GLY A C 1
ATOM 1456 O O . GLY A 1 186 ? 26.727 -9.807 -12.591 1.00 46.94 186 GLY A O 1
ATOM 1457 N N . SER A 1 187 ? 27.785 -8.100 -13.590 1.00 43.44 187 SER A N 1
ATOM 1458 C CA . SER A 1 187 ? 28.498 -8.907 -14.599 1.00 43.44 187 SER A CA 1
ATOM 1459 C C . SER A 1 187 ? 30.001 -8.607 -14.626 1.00 43.44 187 SER A C 1
ATOM 1461 O O . SER A 1 187 ? 30.597 -8.470 -15.691 1.00 43.44 187 SER A O 1
ATOM 1463 N N . ALA A 1 188 ? 30.615 -8.500 -13.450 1.00 36.66 188 ALA A N 1
ATOM 1464 C CA . ALA A 1 188 ? 32.045 -8.701 -13.254 1.00 36.66 188 ALA A CA 1
ATOM 1465 C C . ALA A 1 188 ? 32.240 -9.341 -11.868 1.00 36.66 188 ALA A C 1
ATOM 1467 O O . ALA A 1 188 ? 31.607 -8.883 -10.911 1.00 36.66 188 ALA A O 1
ATOM 1468 N N . PRO A 1 189 ? 33.045 -10.411 -11.728 1.00 38.56 189 PRO A N 1
ATOM 1469 C CA . PRO A 1 189 ? 33.393 -10.910 -10.404 1.00 38.56 189 PRO A CA 1
ATOM 1470 C C . PRO A 1 189 ? 34.105 -9.792 -9.626 1.00 38.56 189 PRO A C 1
ATOM 1472 O O . PRO A 1 189 ? 34.805 -8.982 -10.242 1.00 38.56 189 PRO A O 1
ATOM 1475 N N . PRO A 1 190 ? 33.937 -9.714 -8.293 1.00 38.81 190 PRO A N 1
ATOM 1476 C CA . PRO A 1 190 ? 34.695 -8.763 -7.496 1.00 38.81 190 PRO A CA 1
ATOM 1477 C C . PRO A 1 190 ? 36.181 -9.023 -7.742 1.00 38.81 190 PRO A C 1
ATOM 1479 O O . PRO A 1 190 ? 36.653 -10.148 -7.566 1.00 38.81 190 PRO A O 1
ATOM 1482 N N . ALA A 1 191 ? 36.905 -7.997 -8.194 1.00 45.66 191 ALA A N 1
ATOM 1483 C CA . ALA A 1 191 ? 38.355 -8.039 -8.229 1.00 45.66 191 ALA A CA 1
ATOM 1484 C C . ALA A 1 191 ? 38.819 -8.304 -6.794 1.00 45.66 191 ALA A C 1
ATOM 1486 O O . ALA A 1 191 ? 38.634 -7.468 -5.907 1.00 45.66 191 ALA A O 1
ATOM 1487 N N . GLY A 1 192 ? 39.330 -9.512 -6.557 1.00 43.84 192 GLY A N 1
ATOM 1488 C CA . GLY A 1 192 ? 39.974 -9.850 -5.298 1.00 43.84 192 GLY A CA 1
ATOM 1489 C C . GLY A 1 192 ? 41.118 -8.870 -5.019 1.00 43.84 192 GLY A C 1
ATOM 1490 O O . GLY A 1 192 ? 41.644 -8.259 -5.956 1.00 43.84 192 GLY A O 1
ATOM 1491 N N . PRO A 1 193 ? 41.496 -8.690 -3.745 1.00 45.25 193 PRO A N 1
ATOM 1492 C CA . PRO A 1 193 ? 42.612 -7.824 -3.399 1.00 45.25 193 PRO A CA 1
ATOM 1493 C C . PRO A 1 193 ? 43.871 -8.271 -4.164 1.00 45.25 193 PRO A C 1
ATOM 1495 O O . PRO A 1 193 ? 44.073 -9.478 -4.339 1.00 45.25 193 PRO A O 1
ATOM 1498 N N . PRO A 1 194 ? 44.703 -7.331 -4.650 1.00 42.03 194 PRO A N 1
ATOM 1499 C CA . PRO A 1 194 ? 45.911 -7.679 -5.381 1.00 42.03 194 PRO A CA 1
ATOM 1500 C C . PRO A 1 194 ? 46.813 -8.529 -4.485 1.00 42.03 194 PRO A C 1
ATOM 1502 O O . PRO A 1 194 ? 47.084 -8.168 -3.338 1.00 42.03 194 PRO A O 1
ATOM 1505 N N . LEU A 1 195 ? 47.254 -9.675 -5.007 1.00 45.59 195 LEU A N 1
ATOM 1506 C CA . LEU A 1 195 ? 48.252 -10.504 -4.340 1.00 45.59 195 LEU A CA 1
ATOM 1507 C C . LEU A 1 195 ? 49.537 -9.680 -4.148 1.00 45.59 195 LEU A C 1
ATOM 1509 O O . LEU A 1 195 ? 49.933 -8.960 -5.072 1.00 45.59 195 LEU A O 1
ATOM 1513 N N . PRO A 1 196 ? 50.194 -9.767 -2.980 1.00 42.53 196 PRO A N 1
ATOM 1514 C CA . PRO A 1 196 ? 51.463 -9.093 -2.762 1.00 42.53 196 PRO A CA 1
ATOM 1515 C C . PRO A 1 196 ? 52.497 -9.640 -3.748 1.00 42.53 196 PRO A C 1
ATOM 1517 O O . PRO A 1 196 ? 52.708 -10.849 -3.838 1.00 42.53 196 PRO A O 1
ATOM 1520 N N . GLN A 1 197 ? 53.129 -8.739 -4.501 1.00 44.22 197 GLN A N 1
ATOM 1521 C CA . GLN A 1 197 ? 54.280 -9.079 -5.325 1.00 44.22 197 GLN A CA 1
ATOM 1522 C C . GLN A 1 197 ? 55.444 -9.434 -4.398 1.00 44.22 197 GLN A C 1
ATOM 1524 O O . GLN A 1 197 ? 56.038 -8.566 -3.762 1.00 44.22 197 GLN A O 1
ATOM 1529 N N . THR A 1 198 ? 55.737 -10.724 -4.293 1.00 47.53 198 THR A N 1
ATOM 1530 C CA . THR A 1 198 ? 57.013 -11.223 -3.783 1.00 47.53 198 THR A CA 1
ATOM 1531 C C . THR A 1 198 ? 58.095 -10.968 -4.829 1.00 47.53 198 THR A C 1
ATOM 1533 O O . THR A 1 198 ? 57.976 -11.460 -5.954 1.00 47.53 198 THR A O 1
ATOM 1536 N N . PHE A 1 199 ? 59.108 -10.190 -4.445 1.00 50.56 199 PHE A N 1
ATOM 1537 C CA . PHE A 1 199 ? 60.444 -10.222 -5.041 1.00 50.56 199 PHE A CA 1
ATOM 1538 C C . PHE A 1 199 ? 61.206 -11.456 -4.555 1.00 50.56 199 PHE A C 1
ATOM 1540 O O . PHE A 1 199 ? 60.980 -11.849 -3.385 1.00 50.56 199 PHE A O 1
#

pLDDT: mean 80.72, std 17.65, range [36.66, 97.44]

Radius of gyration: 22.26 Å; chains: 1; bounding box: 80×70×54 Å

Secondary structure (DSSP, 8-state):
-PPPPPPPP---------------GGGS-HHHHHHHHHHSPPPSS----HHHHHHHHHH-SS--HHHHHHHHHHGGG--HHHHHHHHHHHHHHHHHHHHHHHHHHHHHHHHHHHHHHHHHHHHHHTT----HHHHHHHHHHHHHHHT-SHHHHHHHHHHHHH---TTTHHHHHHHHHHHHHHHHH-SS---PPPPP---

Foldseek 3Di:
DDDDDDDDPPDPPPDPPPLALAQALVLDDPLLLVLLLVLADDAQAADDPSSLLLSLLLRALPDDLVRSLVCRNCNNVDHHVRSVVSSVVSVVRVVVVVVCCVPCVVVNSLSRLNSLVSSLVSSVVSVSDRDPVNSLVSLLVSCCVSQVDPVSLVVLVVCLVVPDDPPRNVSSCVRCVVNSVVVVVPPDDPPDDDDDDDD